Protein AF-A0A4Q4MUT7-F1 (afdb_monomer_lite)

pLDDT: mean 72.1, std 20.75, range [29.17, 94.06]

Structure (mmCIF, N/CA/C/O backbone):
data_AF-A0A4Q4MUT7-F1
#
_entry.id   AF-A0A4Q4MUT7-F1
#
loop_
_atom_site.group_PDB
_atom_site.id
_atom_site.type_symbol
_atom_site.label_atom_id
_atom_site.label_alt_id
_atom_site.label_comp_id
_atom_site.label_asym_id
_atom_site.label_entity_id
_atom_site.label_seq_id
_atom_site.pdbx_PDB_ins_code
_atom_site.Cartn_x
_atom_site.Cartn_y
_atom_site.Cartn_z
_atom_site.occupancy
_atom_site.B_iso_or_equiv
_atom_site.auth_seq_id
_atom_site.auth_comp_id
_atom_site.auth_asym_id
_atom_site.auth_atom_id
_atom_site.pdbx_PDB_model_num
ATOM 1 N N . MET A 1 1 ? -58.505 -47.771 6.497 1.00 35.03 1 MET A N 1
ATOM 2 C CA . MET A 1 1 ? -57.152 -48.232 6.863 1.00 35.03 1 MET A CA 1
ATOM 3 C C . MET A 1 1 ? -56.187 -47.069 6.707 1.00 35.03 1 MET A C 1
ATOM 5 O O . MET A 1 1 ? -56.214 -46.452 5.658 1.00 35.03 1 MET A O 1
ATOM 9 N N . SER A 1 2 ? -55.368 -46.842 7.740 1.00 34.94 2 SER A N 1
ATOM 10 C CA . SER A 1 2 ? -53.999 -46.301 7.684 1.00 34.94 2 SER A CA 1
ATOM 11 C C . SER A 1 2 ? -53.746 -44.849 7.223 1.00 34.94 2 SER A C 1
ATOM 13 O O . SER A 1 2 ? -53.758 -44.570 6.034 1.00 34.94 2 SER A O 1
ATOM 15 N N . HIS A 1 3 ? -53.387 -44.022 8.222 1.00 32.28 3 HIS A N 1
ATOM 16 C CA . HIS A 1 3 ? -52.296 -43.019 8.299 1.00 32.28 3 HIS A CA 1
ATOM 17 C C . HIS A 1 3 ? -52.197 -41.918 7.210 1.00 32.28 3 HIS A C 1
ATOM 19 O O . HIS A 1 3 ? -52.013 -42.220 6.043 1.00 32.28 3 HIS A O 1
ATOM 25 N N . LEU A 1 4 ? -52.388 -40.617 7.487 1.00 32.69 4 LEU A N 1
ATOM 26 C CA . LEU A 1 4 ? -51.661 -39.682 8.380 1.00 32.69 4 LEU A CA 1
ATOM 27 C C . LEU A 1 4 ? -50.235 -39.350 7.893 1.00 32.69 4 LEU A C 1
ATOM 29 O O . LEU A 1 4 ? -49.329 -40.156 8.092 1.00 32.69 4 LEU A O 1
ATOM 33 N N . LYS A 1 5 ? -50.086 -38.158 7.286 1.00 32.81 5 LYS A N 1
ATOM 34 C CA . LYS A 1 5 ? -49.019 -37.129 7.437 1.00 32.81 5 LYS A CA 1
ATOM 35 C C . LYS A 1 5 ? -49.202 -36.080 6.318 1.00 32.81 5 LYS A C 1
ATOM 37 O O . LYS A 1 5 ? -49.319 -36.462 5.161 1.00 32.81 5 LYS A O 1
ATOM 42 N N . GLU A 1 6 ? -49.510 -34.807 6.603 1.00 31.22 6 GLU A N 1
ATOM 43 C CA . GLU A 1 6 ? -48.557 -33.730 6.989 1.00 31.22 6 GLU A CA 1
ATOM 44 C C . GLU A 1 6 ? -47.295 -33.758 6.096 1.00 31.22 6 GLU A C 1
ATOM 46 O O . GLU A 1 6 ? -46.687 -34.807 5.935 1.00 31.22 6 GLU A O 1
ATOM 51 N N . THR A 1 7 ? -46.851 -32.686 5.435 1.00 32.94 7 THR A N 1
ATOM 52 C CA . THR A 1 7 ? -46.727 -31.306 5.923 1.00 32.94 7 THR A CA 1
ATOM 53 C C . THR A 1 7 ? -46.537 -30.337 4.743 1.00 32.94 7 THR A C 1
ATOM 55 O O . THR A 1 7 ? -46.019 -30.714 3.693 1.00 32.94 7 THR A O 1
ATOM 58 N N . GLN A 1 8 ? -46.927 -29.079 4.954 1.00 36.25 8 GLN A N 1
ATOM 59 C CA . GLN A 1 8 ? -46.425 -27.897 4.245 1.00 36.25 8 GLN A CA 1
ATOM 60 C C . GLN A 1 8 ? -44.888 -27.832 4.255 1.00 36.25 8 GLN A C 1
ATOM 62 O O . GLN A 1 8 ? -44.293 -28.215 5.258 1.00 36.25 8 GLN A O 1
ATOM 67 N N . THR A 1 9 ? -44.303 -27.217 3.223 1.00 31.70 9 THR A N 1
ATOM 68 C CA . THR A 1 9 ? -43.489 -25.991 3.361 1.00 31.70 9 THR A CA 1
ATOM 69 C C . THR A 1 9 ? -43.291 -25.334 1.992 1.00 31.70 9 THR A C 1
ATOM 71 O O . THR A 1 9 ? -42.823 -25.953 1.039 1.00 31.70 9 THR A O 1
ATOM 74 N N . THR A 1 10 ? -43.692 -24.067 1.904 1.00 38.69 10 THR A N 1
ATOM 75 C CA . THR A 1 10 ? -43.048 -23.047 1.070 1.00 38.69 10 THR A CA 1
ATOM 76 C C . THR A 1 10 ? -41.563 -22.963 1.426 1.00 38.69 10 THR A C 1
ATOM 78 O O . THR A 1 10 ? -41.212 -23.211 2.576 1.00 38.69 10 THR A O 1
ATOM 81 N N . ASP A 1 11 ? -40.705 -22.614 0.470 1.00 29.17 11 ASP A N 1
ATOM 82 C CA . ASP A 1 11 ? -39.956 -21.358 0.578 1.00 29.17 11 ASP A CA 1
ATOM 83 C C . ASP A 1 11 ? -39.169 -21.053 -0.698 1.00 29.17 11 ASP A C 1
ATOM 85 O O . ASP A 1 11 ? -38.510 -21.904 -1.300 1.00 29.17 11 ASP A O 1
ATOM 89 N N . ASP A 1 12 ? -39.301 -19.788 -1.085 1.00 38.41 12 ASP A N 1
ATOM 90 C CA . ASP A 1 12 ? -38.420 -19.039 -1.959 1.00 38.41 12 ASP A CA 1
ATOM 91 C C . ASP A 1 12 ? -36.961 -19.206 -1.537 1.00 38.41 12 ASP A C 1
ATOM 93 O O . ASP A 1 12 ? -36.634 -19.015 -0.368 1.00 38.41 12 ASP A O 1
ATOM 97 N N . THR A 1 13 ? -36.056 -19.427 -2.489 1.00 32.38 13 THR A N 1
ATOM 98 C CA . THR A 1 13 ? -34.900 -18.531 -2.646 1.00 32.38 13 THR A CA 1
ATOM 99 C C . THR A 1 13 ? -34.167 -18.802 -3.953 1.00 32.38 13 THR A C 1
ATOM 101 O O . THR A 1 13 ? -33.825 -19.930 -4.303 1.00 32.38 13 THR A O 1
ATOM 104 N N . SER A 1 14 ? -33.962 -17.703 -4.673 1.00 38.22 14 SER A N 1
ATOM 105 C CA . SER A 1 14 ? -32.980 -17.475 -5.726 1.00 38.22 14 SER A CA 1
ATOM 106 C C . SER A 1 14 ? -31.747 -18.367 -5.602 1.00 38.22 14 SER A C 1
ATOM 108 O O . SER A 1 14 ? -30.932 -18.202 -4.695 1.00 38.22 14 SER A O 1
ATOM 110 N N . GLN A 1 15 ? -31.602 -19.294 -6.542 1.00 34.41 15 GLN A N 1
ATOM 111 C CA . GLN A 1 15 ? -30.402 -20.099 -6.673 1.00 34.41 15 GLN A CA 1
ATOM 112 C C . GLN A 1 15 ? -29.304 -19.209 -7.267 1.00 34.41 15 GLN A C 1
ATOM 114 O O . GLN A 1 15 ? -29.214 -19.038 -8.479 1.00 34.41 15 GLN A O 1
ATOM 119 N N . GLU A 1 16 ? -28.536 -18.583 -6.376 1.00 34.94 16 GLU A N 1
ATOM 120 C CA . GLU A 1 16 ? -27.262 -17.940 -6.680 1.00 34.94 16 GLU A CA 1
ATOM 121 C C . GLU A 1 16 ? -26.342 -18.927 -7.412 1.00 34.94 16 GLU A C 1
ATOM 123 O O . GLU A 1 16 ? -26.320 -20.127 -7.112 1.00 34.94 16 GLU A O 1
ATOM 128 N N . ASP A 1 17 ? -25.602 -18.401 -8.388 1.00 33.19 17 ASP A N 1
ATOM 129 C CA . ASP A 1 17 ? -24.674 -19.099 -9.277 1.00 33.19 17 ASP A CA 1
ATOM 130 C C . ASP A 1 17 ? -23.548 -19.821 -8.505 1.00 33.19 17 ASP A C 1
ATOM 132 O O . ASP A 1 17 ? -22.402 -19.382 -8.428 1.00 33.19 17 ASP A O 1
ATOM 136 N N . CYS A 1 18 ? -23.862 -20.982 -7.932 1.00 37.56 18 CYS A N 1
ATOM 137 C CA . CYS A 1 18 ? -22.891 -21.932 -7.404 1.00 37.56 18 CYS A CA 1
ATOM 138 C C . CYS A 1 18 ? -22.348 -22.787 -8.561 1.00 37.56 18 CYS A C 1
ATOM 140 O O . CYS A 1 18 ? -23.025 -23.692 -9.057 1.00 37.56 18 CYS A O 1
ATOM 142 N N . CYS A 1 19 ? -21.106 -22.534 -8.980 1.00 41.88 19 CYS A N 1
ATOM 143 C CA . CYS A 1 19 ? -20.388 -23.365 -9.949 1.00 41.88 19 CYS A CA 1
ATOM 144 C C . CYS A 1 19 ? -20.102 -24.762 -9.366 1.00 41.88 19 CYS A C 1
ATOM 146 O O . CYS A 1 19 ? -19.087 -24.993 -8.710 1.00 41.88 19 CYS A O 1
ATOM 148 N N . VAL A 1 20 ? -21.000 -25.718 -9.611 1.00 38.50 20 VAL A N 1
ATOM 149 C CA . VAL A 1 20 ? -20.796 -27.133 -9.264 1.00 38.50 20 VAL A CA 1
ATOM 150 C C . VAL A 1 20 ? -19.988 -27.809 -10.374 1.00 38.50 20 VAL A C 1
ATOM 152 O O . VAL A 1 20 ? -20.463 -27.929 -11.503 1.00 38.50 20 VAL A O 1
ATOM 155 N N . GLN A 1 21 ? -18.793 -28.314 -10.055 1.00 43.88 21 GLN A N 1
ATOM 156 C CA . GLN A 1 21 ? -18.043 -29.227 -10.928 1.00 43.88 21 GLN A CA 1
ATOM 157 C C . GLN A 1 21 ? -17.969 -30.634 -10.323 1.00 43.88 21 GLN A C 1
ATOM 159 O O . GLN A 1 21 ? -17.938 -30.825 -9.107 1.00 43.88 21 GLN A O 1
ATOM 164 N N . PHE A 1 22 ? -17.942 -31.644 -11.193 1.00 38.41 22 PHE A N 1
ATOM 165 C CA . PHE A 1 22 ? -17.820 -33.049 -10.812 1.00 38.41 22 PHE A CA 1
ATOM 166 C C . PHE A 1 22 ? -16.427 -33.560 -11.173 1.00 38.41 22 PHE A C 1
ATOM 168 O O . PHE A 1 22 ? -16.049 -33.555 -12.343 1.00 38.41 22 PHE A O 1
ATOM 175 N N . VAL A 1 23 ? -15.686 -34.063 -10.183 1.00 42.59 23 VAL A N 1
ATOM 176 C CA . VAL A 1 23 ? -14.418 -34.775 -10.402 1.00 42.59 23 VAL A CA 1
ATOM 177 C C . VAL A 1 23 ? -14.535 -36.165 -9.783 1.00 42.59 23 VAL A C 1
ATOM 179 O O . VAL A 1 23 ? -14.860 -36.311 -8.607 1.00 42.59 23 VAL A O 1
ATOM 182 N N . SER A 1 24 ? -14.287 -37.205 -10.586 1.00 43.69 24 SER A N 1
ATOM 183 C CA . SER A 1 24 ? -14.293 -38.616 -10.158 1.00 43.69 24 SER A CA 1
ATOM 184 C C . SER A 1 24 ? -15.587 -39.069 -9.453 1.00 43.69 24 SER A C 1
ATOM 186 O O . SER A 1 24 ? -15.569 -39.698 -8.395 1.00 43.69 24 SER A O 1
ATOM 188 N N . GLY A 1 25 ? -16.744 -38.701 -10.014 1.00 42.75 25 GLY A N 1
ATOM 189 C CA . GLY A 1 25 ? -18.059 -39.146 -9.530 1.00 42.75 25 GLY A CA 1
ATOM 190 C C . GLY A 1 25 ? -18.510 -38.546 -8.192 1.00 42.75 25 GLY A C 1
ATOM 191 O O . GLY A 1 25 ? -19.587 -38.895 -7.713 1.00 42.75 25 GLY A O 1
ATOM 192 N N . LYS A 1 26 ? -17.734 -37.632 -7.595 1.00 35.28 26 LYS A N 1
ATOM 193 C CA . LYS A 1 26 ? -18.110 -36.907 -6.377 1.00 35.28 26 LYS A CA 1
ATOM 194 C C . LYS A 1 26 ? -18.486 -35.466 -6.713 1.00 35.28 26 LYS A C 1
ATOM 196 O O . LYS A 1 26 ? -17.822 -34.802 -7.508 1.00 35.28 26 LYS A O 1
ATOM 201 N N . LYS A 1 27 ? -19.588 -35.006 -6.118 1.00 35.53 27 LYS A N 1
ATOM 202 C CA . LYS A 1 27 ? -20.110 -33.646 -6.277 1.00 35.53 27 LYS A CA 1
ATOM 203 C C . LYS A 1 27 ? -19.247 -32.698 -5.443 1.00 35.53 27 LYS A C 1
ATOM 205 O O . LYS A 1 27 ? -19.209 -32.843 -4.223 1.00 35.53 27 LYS A O 1
ATOM 210 N N . VAL A 1 28 ? -18.546 -31.769 -6.089 1.00 38.34 28 VAL A N 1
ATOM 211 C CA . VAL A 1 28 ? -17.743 -30.744 -5.410 1.00 38.34 28 VAL A CA 1
ATOM 212 C C . VAL A 1 28 ? -18.562 -29.459 -5.375 1.00 38.34 28 VAL A C 1
ATOM 214 O O . VAL A 1 28 ? -18.990 -28.963 -6.416 1.00 38.34 28 VAL A O 1
ATOM 217 N N . ILE A 1 29 ? -18.821 -28.953 -4.170 1.00 41.22 29 ILE A N 1
ATOM 218 C CA . ILE A 1 29 ? -19.457 -27.653 -3.946 1.00 41.22 29 ILE A CA 1
ATOM 219 C C . ILE A 1 29 ? -18.337 -26.700 -3.534 1.00 41.22 29 ILE A C 1
ATOM 221 O O . ILE A 1 29 ? -17.672 -26.940 -2.528 1.00 41.22 29 ILE A O 1
ATOM 225 N N . ILE A 1 30 ? -18.104 -25.662 -4.334 1.00 42.56 30 ILE A N 1
ATOM 226 C CA . ILE A 1 30 ? -17.157 -24.590 -4.021 1.00 42.56 30 ILE A CA 1
ATOM 227 C C . ILE A 1 30 ? -17.960 -23.514 -3.289 1.00 42.56 30 ILE A C 1
ATOM 229 O O . ILE A 1 30 ? -18.818 -22.880 -3.896 1.00 42.56 30 ILE A O 1
ATOM 233 N N . LEU A 1 31 ? -17.733 -23.359 -1.984 1.00 39.03 31 LEU A N 1
ATOM 234 C CA . LEU A 1 31 ? -18.359 -22.303 -1.186 1.00 39.03 31 LEU A CA 1
ATOM 235 C C . LEU A 1 31 ? -17.411 -21.095 -1.099 1.00 39.03 31 LEU A C 1
ATOM 237 O O . LEU A 1 31 ? -16.215 -21.296 -0.869 1.00 39.03 31 LEU A O 1
ATOM 241 N N . PRO A 1 32 ? -17.905 -19.854 -1.255 1.00 35.25 32 PRO A N 1
ATOM 242 C CA . PRO A 1 32 ? -17.144 -18.669 -0.888 1.00 35.25 32 PRO A CA 1
ATOM 243 C C . PRO A 1 32 ? -16.878 -18.639 0.630 1.00 35.25 32 PRO A C 1
ATOM 245 O O . PRO A 1 32 ? -17.701 -19.073 1.427 1.00 35.25 32 PRO A O 1
ATOM 248 N N . ASN A 1 33 ? -15.680 -18.150 0.959 1.00 40.97 33 ASN A N 1
ATOM 249 C CA . ASN A 1 33 ? -14.873 -18.177 2.194 1.00 40.97 33 ASN A CA 1
ATOM 250 C C . ASN A 1 33 ? -15.485 -18.007 3.606 1.00 40.97 33 ASN A C 1
ATOM 252 O O . ASN A 1 33 ? -14.699 -17.856 4.543 1.00 40.97 33 ASN A O 1
ATOM 256 N N . ASP A 1 34 ? -16.790 -18.095 3.837 1.00 40.97 34 ASP A N 1
ATOM 257 C CA . ASP A 1 34 ? -17.269 -18.190 5.219 1.00 40.97 34 ASP A CA 1
ATOM 258 C C . ASP A 1 34 ? -17.164 -19.642 5.709 1.00 40.97 34 ASP A C 1
ATOM 260 O O . ASP A 1 34 ? -17.727 -20.552 5.087 1.00 40.97 34 ASP A O 1
ATOM 264 N N . PRO A 1 35 ? -16.438 -19.920 6.812 1.00 41.72 35 PRO A N 1
ATOM 265 C CA . PRO A 1 35 ? -16.444 -21.255 7.380 1.00 41.72 35 PRO A CA 1
ATOM 266 C C . PRO A 1 35 ? -17.878 -21.567 7.834 1.00 41.72 35 PRO A C 1
ATOM 268 O O . PRO A 1 35 ? -18.433 -20.813 8.639 1.00 41.72 35 PRO A O 1
ATOM 271 N N . PRO A 1 36 ? -18.507 -22.664 7.373 1.00 43.00 36 PRO A N 1
ATOM 272 C CA . PRO A 1 36 ? -19.785 -23.064 7.935 1.00 43.00 36 PRO A CA 1
ATOM 273 C C . PRO A 1 36 ? -19.591 -23.322 9.434 1.00 43.00 36 PRO A C 1
ATOM 275 O O . PRO A 1 36 ? -18.642 -23.988 9.850 1.00 43.00 36 PRO A O 1
ATOM 278 N N . SER A 1 37 ? -20.505 -22.802 10.255 1.00 45.31 37 SER A N 1
ATOM 279 C CA . SER A 1 37 ? -20.488 -22.926 11.723 1.00 45.31 37 SER A CA 1
ATOM 280 C C . SER A 1 37 ? -20.549 -24.374 12.232 1.00 45.31 37 SER A C 1
ATOM 282 O O . SER A 1 37 ? -20.352 -24.625 13.420 1.00 45.31 37 SER A O 1
ATOM 284 N N . ASN A 1 38 ? -20.772 -25.337 11.335 1.00 44.12 38 ASN A N 1
ATOM 285 C CA . ASN A 1 38 ? -20.860 -26.755 11.628 1.00 44.12 38 ASN A CA 1
ATOM 286 C C . ASN A 1 38 ? -19.767 -27.534 10.890 1.00 44.12 38 ASN A C 1
ATOM 288 O O . ASN A 1 38 ? -19.509 -27.313 9.706 1.00 44.12 38 ASN A O 1
ATOM 292 N N . LYS A 1 39 ? -19.149 -28.495 11.593 1.00 43.28 39 LYS A N 1
ATOM 293 C CA . LYS A 1 39 ? -18.227 -29.464 10.984 1.00 43.28 39 LYS A CA 1
ATOM 294 C C . LYS A 1 39 ? -18.917 -30.141 9.788 1.00 43.28 39 LYS A C 1
ATOM 296 O O . LYS A 1 39 ? -20.044 -30.607 9.961 1.00 43.28 39 LYS A O 1
ATOM 301 N N . PRO A 1 40 ? -18.267 -30.237 8.616 1.00 45.81 40 PRO A N 1
ATOM 302 C CA . PRO A 1 40 ? -18.870 -30.889 7.464 1.00 45.81 40 PRO A CA 1
ATOM 303 C C . PRO A 1 40 ? -19.106 -32.376 7.757 1.00 45.81 40 PRO A C 1
ATOM 305 O O . PRO A 1 40 ? -18.275 -33.042 8.383 1.00 45.81 40 PRO A O 1
ATOM 308 N N . GLU A 1 41 ? -20.257 -32.890 7.320 1.00 44.25 41 GLU A N 1
ATOM 309 C CA . GLU A 1 41 ? -20.600 -34.309 7.417 1.00 44.25 41 GLU A CA 1
ATOM 310 C C . GLU A 1 41 ? -19.563 -35.190 6.697 1.00 44.25 41 GLU A C 1
ATOM 312 O O . GLU A 1 41 ? -18.835 -34.749 5.801 1.00 44.25 41 GLU A O 1
ATOM 317 N N . HIS A 1 42 ? -19.483 -36.463 7.096 1.00 34.84 42 HIS A N 1
ATOM 318 C CA . HIS A 1 42 ? -18.547 -37.425 6.515 1.00 34.84 42 HIS A CA 1
ATOM 319 C C . HIS A 1 42 ? -18.744 -37.522 4.994 1.00 34.84 42 HIS A C 1
ATOM 321 O O . HIS A 1 42 ? -19.761 -38.027 4.528 1.00 34.84 42 HIS A O 1
ATOM 327 N N . GLY A 1 43 ? -17.747 -37.081 4.221 1.00 38.25 43 GLY A N 1
ATOM 328 C CA . GLY A 1 43 ? -17.747 -37.201 2.759 1.00 38.25 43 GLY A CA 1
ATOM 329 C C . GLY A 1 43 ? -17.289 -35.960 1.995 1.00 38.25 43 GLY A C 1
ATOM 330 O O . GLY A 1 43 ? -16.979 -36.084 0.809 1.00 38.25 43 GLY A O 1
ATOM 331 N N . TYR A 1 44 ? -17.182 -34.802 2.652 1.00 35.28 44 TYR A N 1
ATOM 332 C CA . TYR A 1 44 ? -16.706 -33.561 2.036 1.00 35.28 44 TYR A CA 1
ATOM 333 C C . TYR A 1 44 ? -15.226 -33.307 2.343 1.00 35.28 44 TYR A C 1
ATOM 335 O O . TYR A 1 44 ? -14.784 -33.421 3.484 1.00 35.28 44 TYR A O 1
ATOM 343 N N . ILE A 1 45 ? -14.459 -32.955 1.310 1.00 36.28 45 ILE A N 1
ATOM 344 C CA . ILE A 1 45 ? -13.088 -32.458 1.444 1.00 36.28 45 ILE A CA 1
ATOM 345 C C . ILE A 1 45 ? -13.176 -30.938 1.366 1.00 36.28 45 ILE A C 1
ATOM 347 O O . ILE A 1 45 ? -13.615 -30.400 0.351 1.00 36.28 45 ILE A O 1
ATOM 351 N N . LEU A 1 46 ? -12.769 -30.260 2.437 1.00 38.94 46 LEU A N 1
ATOM 352 C CA . LEU A 1 46 ? -12.539 -28.822 2.405 1.00 38.94 46 LEU A CA 1
ATOM 353 C C . LEU A 1 46 ? -11.284 -28.593 1.556 1.00 38.94 46 LEU A C 1
ATOM 355 O O . LEU A 1 46 ? -10.185 -28.967 1.963 1.00 38.94 46 LEU A O 1
ATOM 359 N N . VAL A 1 47 ? -11.448 -28.046 0.356 1.00 37.59 47 VAL A N 1
ATOM 360 C CA . VAL A 1 47 ? -10.318 -27.618 -0.470 1.00 37.59 47 VAL A CA 1
ATOM 361 C C . VAL A 1 47 ? -10.160 -26.125 -0.224 1.00 37.59 47 VAL A C 1
ATOM 363 O O . VAL A 1 47 ? -10.974 -25.330 -0.682 1.00 37.59 47 VAL A O 1
ATOM 366 N N . SER A 1 48 ? -9.144 -25.756 0.555 1.00 44.16 48 SER A N 1
ATOM 367 C CA . SER A 1 48 ? -8.647 -24.380 0.596 1.00 44.16 48 SER A CA 1
ATOM 368 C C . SER A 1 48 ? -8.333 -23.929 -0.827 1.00 44.16 48 SER A C 1
ATOM 370 O O . SER A 1 48 ? -7.762 -24.720 -1.581 1.00 44.16 48 SER A O 1
ATOM 372 N N . ASP A 1 49 ? -8.684 -22.688 -1.174 1.00 47.88 49 ASP A N 1
ATOM 373 C CA . ASP A 1 49 ? -8.381 -22.085 -2.475 1.00 47.88 49 ASP A CA 1
ATOM 374 C C . ASP A 1 49 ? -6.931 -22.423 -2.887 1.00 47.88 49 ASP A C 1
ATOM 376 O O . ASP A 1 49 ? -5.984 -22.005 -2.207 1.00 47.88 49 ASP A O 1
ATOM 380 N N . PRO A 1 50 ? -6.737 -23.226 -3.950 1.00 50.66 50 PRO A N 1
ATOM 381 C CA . PRO A 1 50 ? -5.420 -23.711 -4.330 1.00 50.66 50 PRO A CA 1
ATOM 382 C C . PRO A 1 50 ? -4.476 -22.568 -4.711 1.00 50.66 50 PRO A C 1
ATOM 384 O O . PRO A 1 50 ? -3.267 -22.742 -4.580 1.00 50.66 50 PRO A O 1
ATOM 387 N N . MET A 1 51 ? -4.988 -21.400 -5.125 1.00 48.88 51 MET A N 1
ATOM 388 C CA . MET A 1 51 ? -4.144 -20.231 -5.365 1.00 48.88 51 MET A CA 1
ATOM 389 C C . MET A 1 51 ? -3.723 -19.540 -4.069 1.00 48.88 51 MET A C 1
ATOM 391 O O . MET A 1 51 ? -2.548 -19.215 -3.936 1.00 48.88 51 MET A O 1
ATOM 395 N N . ALA A 1 52 ? -4.617 -19.361 -3.094 1.00 52.06 52 ALA A N 1
ATOM 396 C CA . ALA A 1 52 ? -4.235 -18.789 -1.798 1.00 52.06 52 ALA A CA 1
ATOM 397 C C . ALA A 1 52 ? -3.209 -19.684 -1.076 1.00 52.06 52 ALA A C 1
ATOM 399 O O . ALA A 1 52 ? -2.176 -19.206 -0.610 1.00 52.06 52 ALA A O 1
ATOM 400 N N . ALA A 1 53 ? -3.436 -21.002 -1.095 1.00 54.09 53 ALA A N 1
ATOM 401 C CA . ALA A 1 53 ? -2.485 -21.979 -0.575 1.00 54.09 53 ALA A CA 1
ATOM 402 C C . ALA A 1 53 ? -1.164 -21.982 -1.367 1.00 54.09 53 ALA A C 1
ATOM 404 O O . ALA A 1 53 ? -0.100 -22.165 -0.779 1.00 54.09 53 ALA A O 1
ATOM 405 N N . ALA A 1 54 ? -1.189 -21.771 -2.687 1.00 58.97 54 ALA A N 1
ATOM 406 C CA . ALA A 1 54 ? 0.032 -21.639 -3.480 1.00 58.97 54 ALA A CA 1
ATOM 407 C C . ALA A 1 54 ? 0.817 -20.373 -3.111 1.00 58.97 54 ALA A C 1
ATOM 409 O O . ALA A 1 54 ? 2.026 -20.464 -2.924 1.00 58.97 54 ALA A O 1
ATOM 410 N N . VAL A 1 55 ? 0.146 -19.228 -2.938 1.00 59.53 55 VAL A N 1
ATOM 411 C CA . VAL A 1 55 ? 0.760 -17.958 -2.512 1.00 59.53 55 VAL A CA 1
ATOM 412 C C . VAL A 1 55 ? 1.417 -18.092 -1.139 1.00 59.53 55 VAL A C 1
ATOM 414 O O . VAL A 1 55 ? 2.540 -17.625 -0.959 1.00 59.53 55 VAL A O 1
ATOM 417 N N . ASP A 1 56 ? 0.776 -18.790 -0.201 1.00 60.41 56 ASP A N 1
ATOM 418 C CA . ASP A 1 56 ? 1.347 -19.059 1.124 1.00 60.41 56 ASP A CA 1
ATOM 419 C C . ASP A 1 56 ? 2.572 -19.987 1.091 1.00 60.41 56 ASP A C 1
ATOM 421 O O . ASP A 1 56 ? 3.399 -19.947 2.002 1.00 60.41 56 ASP A O 1
ATOM 425 N N . ASN A 1 57 ? 2.716 -20.791 0.034 1.00 59.75 57 ASN A N 1
ATOM 426 C CA . ASN A 1 57 ? 3.861 -21.676 -0.182 1.00 59.75 57 ASN A CA 1
ATOM 427 C C . ASN A 1 57 ? 4.959 -21.055 -1.065 1.00 59.75 57 ASN A C 1
ATOM 429 O O . ASN A 1 57 ? 6.022 -21.661 -1.231 1.00 59.75 57 ASN A O 1
ATOM 433 N N . LEU A 1 58 ? 4.743 -19.864 -1.637 1.00 65.62 58 LEU A N 1
ATOM 434 C CA . LEU A 1 58 ? 5.788 -19.150 -2.365 1.00 65.62 58 LEU A CA 1
ATOM 435 C C . LEU A 1 58 ? 6.808 -18.580 -1.372 1.00 65.62 58 LEU A C 1
ATOM 437 O O . LEU A 1 58 ? 6.476 -17.808 -0.475 1.00 65.62 58 LEU A O 1
ATOM 441 N N . GLY A 1 59 ? 8.087 -18.901 -1.575 1.00 71.88 59 GLY A N 1
ATOM 442 C CA . GLY A 1 59 ? 9.167 -18.128 -0.962 1.00 71.88 59 GLY A CA 1
ATOM 443 C C . GLY A 1 59 ? 9.119 -16.665 -1.425 1.00 71.88 59 GLY A C 1
ATOM 444 O O . GLY A 1 59 ? 8.576 -16.369 -2.491 1.00 71.88 59 GLY A O 1
ATOM 445 N N . VAL A 1 60 ? 9.728 -15.754 -0.658 1.00 74.69 60 VAL A N 1
ATOM 446 C CA . VAL A 1 60 ? 9.701 -14.294 -0.900 1.00 74.69 60 VAL A CA 1
ATOM 447 C C . VAL A 1 60 ? 9.969 -13.929 -2.365 1.00 74.69 60 VAL A C 1
ATOM 449 O O . VAL A 1 60 ? 9.177 -13.220 -2.978 1.00 74.69 60 VAL A O 1
ATOM 452 N N . SER A 1 61 ? 11.033 -14.466 -2.966 1.00 75.38 61 SER A N 1
ATOM 453 C CA . SER A 1 61 ? 11.367 -14.187 -4.369 1.00 75.38 61 SER A CA 1
ATOM 454 C C . SER A 1 61 ? 10.287 -14.659 -5.348 1.00 75.38 61 SER A C 1
ATOM 456 O O . SER A 1 61 ? 9.999 -13.972 -6.322 1.00 75.38 61 SER A O 1
ATOM 458 N N . GLY A 1 62 ? 9.660 -15.809 -5.082 1.00 78.25 62 GLY A N 1
ATOM 459 C CA . GLY A 1 62 ? 8.582 -16.347 -5.913 1.00 78.25 62 GLY A CA 1
ATOM 460 C C . GLY A 1 62 ? 7.320 -15.488 -5.851 1.00 78.25 62 GLY A C 1
ATOM 461 O O . GLY A 1 62 ? 6.708 -15.234 -6.884 1.00 78.25 62 GLY A O 1
ATOM 462 N N . LEU A 1 63 ? 6.979 -14.982 -4.662 1.00 83.62 63 LEU A N 1
ATOM 463 C CA . LEU A 1 63 ? 5.856 -14.065 -4.460 1.00 83.62 63 LEU A CA 1
ATOM 464 C C . LEU A 1 63 ? 6.042 -12.763 -5.251 1.00 83.62 63 LEU A C 1
ATOM 466 O O . LEU A 1 63 ? 5.141 -12.341 -5.974 1.00 83.62 63 LEU A O 1
ATOM 470 N N . LEU A 1 64 ? 7.219 -12.142 -5.131 1.00 84.38 64 LEU A N 1
ATOM 471 C CA . LEU A 1 64 ? 7.514 -10.867 -5.786 1.00 84.38 64 LEU A CA 1
ATOM 472 C C . LEU A 1 64 ? 7.512 -10.998 -7.310 1.00 84.38 64 LEU A C 1
ATOM 474 O O . LEU A 1 64 ? 6.891 -10.183 -7.986 1.00 84.38 64 LEU A O 1
ATOM 478 N N . ILE A 1 65 ? 8.138 -12.049 -7.848 1.00 82.81 65 ILE A N 1
ATOM 479 C CA . ILE A 1 65 ? 8.149 -12.325 -9.292 1.00 82.81 65 ILE A CA 1
ATOM 480 C C . ILE A 1 65 ? 6.731 -12.587 -9.806 1.00 82.81 65 ILE A C 1
ATOM 482 O O . ILE A 1 65 ? 6.355 -12.083 -10.866 1.00 82.81 65 ILE A O 1
ATOM 486 N N . HIS A 1 66 ? 5.929 -13.355 -9.065 1.00 82.81 66 HIS A N 1
ATOM 487 C CA . HIS A 1 66 ? 4.553 -13.642 -9.455 1.00 82.81 66 HIS A CA 1
ATOM 488 C C . HIS A 1 66 ? 3.716 -12.362 -9.533 1.00 82.81 66 HIS A C 1
ATOM 490 O O . HIS A 1 66 ? 3.073 -12.109 -10.552 1.00 82.81 66 HIS A O 1
ATOM 496 N N . TYR A 1 67 ? 3.780 -11.515 -8.504 1.00 86.44 67 TYR A N 1
ATOM 497 C CA . TYR A 1 67 ? 3.023 -10.268 -8.494 1.00 86.44 67 TYR A CA 1
ATOM 498 C C . TYR A 1 67 ? 3.532 -9.256 -9.530 1.00 86.44 67 TYR A C 1
ATOM 500 O O . TYR A 1 67 ? 2.729 -8.658 -10.244 1.00 86.44 67 TYR A O 1
ATOM 508 N N . ALA A 1 68 ? 4.853 -9.129 -9.700 1.00 85.19 68 ALA A N 1
ATOM 509 C CA . ALA A 1 68 ? 5.448 -8.316 -10.762 1.00 85.19 68 ALA A CA 1
ATOM 510 C C . ALA A 1 68 ? 4.962 -8.753 -12.152 1.00 85.19 68 ALA A C 1
ATOM 512 O O . ALA A 1 68 ? 4.640 -7.907 -12.982 1.00 85.19 68 ALA A O 1
ATOM 513 N N . SER A 1 69 ? 4.838 -10.065 -12.386 1.00 82.81 69 SER A N 1
ATOM 514 C CA . SER A 1 69 ? 4.324 -10.613 -13.648 1.00 82.81 69 SER A CA 1
ATOM 515 C C . SER A 1 69 ? 2.882 -10.175 -13.905 1.00 82.81 69 SER A C 1
ATOM 517 O O . SER A 1 69 ? 2.556 -9.765 -15.016 1.00 82.81 69 SER A O 1
ATOM 519 N N . ILE A 1 70 ? 2.023 -10.217 -12.880 1.00 83.81 70 ILE A N 1
ATOM 520 C CA . ILE A 1 70 ? 0.633 -9.747 -12.977 1.00 83.81 70 ILE A CA 1
ATOM 521 C C . ILE A 1 70 ? 0.609 -8.260 -13.344 1.00 83.81 70 ILE A C 1
ATOM 523 O O . ILE A 1 70 ? -0.030 -7.873 -14.322 1.00 83.81 70 ILE A O 1
ATOM 527 N N . LEU A 1 71 ? 1.347 -7.434 -12.598 1.00 83.06 71 LEU A N 1
ATOM 528 C CA . LEU A 1 71 ? 1.377 -5.990 -12.820 1.00 83.06 71 LEU A CA 1
ATOM 529 C C . LEU A 1 71 ? 1.915 -5.628 -14.204 1.00 83.06 71 LEU A C 1
ATOM 531 O O . LEU A 1 71 ? 1.359 -4.750 -14.860 1.00 83.06 71 LEU A O 1
ATOM 535 N N . ALA A 1 72 ? 2.962 -6.300 -14.676 1.00 79.94 72 ALA A N 1
ATOM 536 C CA . ALA A 1 72 ? 3.551 -6.014 -15.978 1.00 79.94 72 ALA A CA 1
ATOM 537 C C . ALA A 1 72 ? 2.625 -6.410 -17.147 1.00 79.94 72 ALA A C 1
ATOM 539 O O . ALA A 1 72 ? 2.532 -5.655 -18.115 1.00 79.94 72 ALA A O 1
ATOM 540 N N . VAL A 1 73 ? 1.839 -7.493 -17.027 1.00 79.38 73 VAL A N 1
ATOM 541 C CA . VAL A 1 73 ? 0.765 -7.806 -17.997 1.00 79.38 73 VAL A CA 1
ATOM 542 C C . VAL A 1 73 ? -0.273 -6.683 -18.043 1.00 79.38 73 VAL A C 1
ATOM 544 O O . VAL A 1 73 ? -0.660 -6.233 -19.122 1.00 79.38 73 VAL A O 1
ATOM 547 N N . GLU A 1 74 ? -0.727 -6.211 -16.883 1.00 79.00 74 GLU A N 1
ATOM 548 C CA . GLU A 1 74 ? -1.798 -5.214 -16.806 1.00 79.00 74 GLU A CA 1
ATOM 549 C C . GLU A 1 74 ? -1.357 -3.814 -17.244 1.00 79.00 74 GLU A C 1
ATOM 551 O O . GLU A 1 74 ? -2.124 -3.084 -17.875 1.00 79.00 74 GLU A O 1
ATOM 556 N N . THR A 1 75 ? -0.112 -3.450 -16.947 1.00 71.31 75 THR A N 1
ATOM 557 C CA . THR A 1 75 ? 0.481 -2.154 -17.307 1.00 71.31 75 THR A CA 1
ATOM 558 C C . THR A 1 75 ? 1.133 -2.153 -18.690 1.00 71.31 75 THR A C 1
ATOM 560 O O . THR A 1 75 ? 1.595 -1.107 -19.142 1.00 71.31 75 THR A O 1
ATOM 563 N N . LYS A 1 76 ? 1.123 -3.296 -19.396 1.00 69.06 76 LYS A N 1
ATOM 564 C CA . LYS A 1 76 ? 1.775 -3.500 -20.703 1.00 69.06 76 LYS A CA 1
ATOM 565 C C . LYS A 1 76 ? 3.275 -3.179 -20.686 1.00 69.06 76 LYS A C 1
ATOM 567 O O . LYS A 1 76 ? 3.830 -2.773 -21.707 1.00 69.06 76 LYS A O 1
ATOM 572 N N . VAL A 1 77 ? 3.919 -3.347 -19.534 1.00 61.97 77 VAL A N 1
ATOM 573 C CA . VAL A 1 77 ? 5.380 -3.297 -19.420 1.00 61.97 77 VAL A CA 1
ATOM 574 C C . VAL A 1 77 ? 5.932 -4.555 -20.082 1.00 61.97 77 VAL A C 1
ATOM 576 O O . VAL A 1 77 ? 5.394 -5.645 -19.884 1.00 61.97 77 VAL A O 1
ATOM 579 N N . ASP A 1 78 ? 6.979 -4.414 -20.894 1.00 57.09 78 ASP A N 1
ATOM 580 C CA . ASP A 1 78 ? 7.578 -5.560 -21.577 1.00 57.09 78 ASP A CA 1
ATOM 581 C C . ASP A 1 78 ? 8.164 -6.540 -20.541 1.00 57.09 78 ASP A C 1
ATOM 58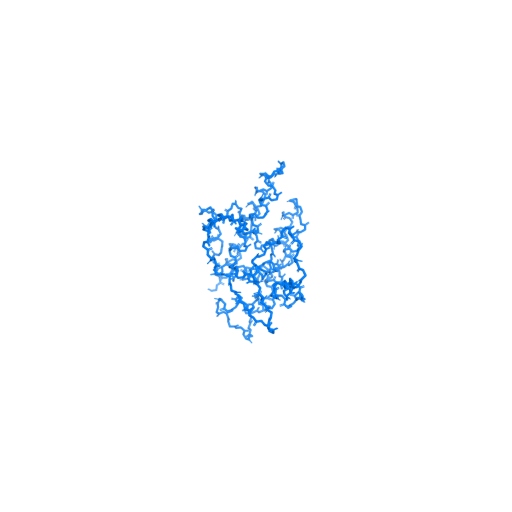3 O O . ASP A 1 78 ? 9.069 -6.211 -19.773 1.00 57.09 78 ASP A O 1
ATOM 587 N N . LEU A 1 79 ? 7.581 -7.739 -20.489 1.00 52.28 79 LEU A N 1
ATOM 588 C CA . LEU A 1 79 ? 7.733 -8.735 -19.420 1.00 52.28 79 LEU A CA 1
ATOM 589 C C . LEU A 1 79 ? 9.046 -9.526 -19.487 1.00 52.28 79 LEU A C 1
ATOM 591 O O . LEU A 1 79 ? 9.289 -10.381 -18.635 1.00 52.28 79 LEU A O 1
ATOM 595 N N . HIS A 1 80 ? 9.863 -9.322 -20.524 1.00 49.84 80 HIS A N 1
ATOM 596 C CA . HIS A 1 80 ? 10.803 -10.360 -20.948 1.00 49.84 80 HIS A CA 1
ATOM 597 C C . HIS A 1 80 ? 12.287 -10.091 -20.743 1.00 49.84 80 HIS A C 1
ATOM 599 O O . HIS A 1 80 ? 13.046 -11.039 -20.916 1.00 49.84 80 HIS A O 1
ATOM 605 N N . THR A 1 81 ? 12.708 -8.885 -20.350 1.00 52.66 81 THR A N 1
ATOM 606 C CA . THR A 1 81 ? 14.005 -8.536 -19.715 1.00 52.66 81 THR A CA 1
ATOM 607 C C . THR A 1 81 ? 14.267 -7.054 -19.966 1.00 52.66 81 THR A C 1
ATOM 609 O O . THR A 1 81 ? 14.435 -6.628 -21.105 1.00 52.66 81 THR A O 1
ATOM 612 N N . GLY A 1 82 ? 14.311 -6.240 -18.914 1.00 63.22 82 GLY A N 1
ATOM 613 C CA . GLY A 1 82 ? 14.656 -4.832 -19.074 1.00 63.22 82 GLY A CA 1
ATOM 614 C C . GLY A 1 82 ? 14.726 -4.070 -17.753 1.00 63.22 82 GLY A C 1
ATOM 615 O O . GLY A 1 82 ? 14.153 -4.524 -16.763 1.00 63.22 82 GLY A O 1
ATOM 616 N N . PRO A 1 83 ? 15.361 -2.883 -17.737 1.00 74.31 83 PRO A N 1
ATOM 617 C CA . PRO A 1 83 ? 15.543 -2.076 -16.526 1.00 74.31 83 PRO A CA 1
ATOM 618 C C . PRO A 1 83 ? 14.242 -1.768 -15.766 1.00 74.31 83 PRO A C 1
ATOM 620 O O . PRO A 1 83 ? 14.261 -1.578 -14.555 1.00 74.31 83 PRO A O 1
ATOM 623 N N . GLN A 1 84 ? 13.103 -1.739 -16.466 1.00 77.56 84 GLN A N 1
ATOM 624 C CA . GLN A 1 84 ? 11.783 -1.502 -15.871 1.00 77.56 84 GLN A CA 1
ATOM 625 C C . GLN A 1 84 ? 11.267 -2.695 -15.057 1.00 77.56 84 GLN A C 1
ATOM 627 O O . GLN A 1 84 ? 10.626 -2.492 -14.029 1.00 77.56 84 GLN A O 1
ATOM 632 N N . TRP A 1 85 ? 11.557 -3.926 -15.489 1.00 83.19 85 TRP A N 1
ATOM 633 C CA . TRP A 1 85 ? 11.211 -5.133 -14.739 1.00 83.19 85 TRP A CA 1
ATOM 634 C C . TRP A 1 85 ? 12.004 -5.202 -13.435 1.00 83.19 85 TRP A C 1
ATOM 636 O O . TRP A 1 85 ? 11.421 -5.386 -12.368 1.00 83.19 85 TRP A O 1
ATOM 646 N N . ASP A 1 86 ? 13.318 -4.983 -13.515 1.00 84.56 86 ASP A N 1
ATOM 647 C CA . ASP A 1 86 ? 14.194 -5.002 -12.343 1.00 84.56 86 ASP A CA 1
ATOM 648 C C . ASP A 1 86 ? 13.786 -3.912 -11.343 1.00 84.56 86 ASP A C 1
ATOM 650 O O . ASP A 1 86 ? 13.642 -4.190 -10.154 1.00 84.56 86 ASP A O 1
ATOM 654 N N . ALA A 1 87 ? 13.479 -2.705 -11.833 1.00 87.56 87 ALA A N 1
ATOM 655 C CA . ALA A 1 87 ? 12.962 -1.614 -11.011 1.00 87.56 87 ALA A CA 1
ATOM 656 C C . ALA A 1 87 ? 11.610 -1.947 -10.356 1.00 87.56 87 ALA A C 1
ATOM 658 O O . ALA A 1 87 ? 11.388 -1.599 -9.197 1.00 87.56 87 ALA A O 1
ATOM 659 N N . LEU A 1 88 ? 10.704 -2.631 -11.063 1.00 88.81 88 LEU A N 1
ATOM 660 C CA . LEU A 1 88 ? 9.424 -3.059 -10.498 1.00 88.81 88 LEU A CA 1
ATOM 661 C C . LEU A 1 88 ? 9.623 -4.098 -9.388 1.00 88.81 88 LEU A C 1
ATOM 663 O O . LEU A 1 88 ? 9.038 -3.964 -8.314 1.00 88.81 88 LEU A O 1
ATOM 667 N N . VAL A 1 89 ? 10.454 -5.117 -9.621 1.00 89.12 89 VAL A N 1
ATOM 668 C CA . VAL A 1 89 ? 10.736 -6.164 -8.626 1.00 89.12 89 VAL A CA 1
ATOM 669 C C . VAL A 1 89 ? 11.441 -5.578 -7.400 1.00 89.12 89 VAL A C 1
ATOM 671 O O . VAL A 1 89 ? 11.041 -5.878 -6.276 1.00 89.12 89 VAL A O 1
ATOM 674 N N . GLU A 1 90 ? 12.434 -4.706 -7.595 1.00 90.38 90 GLU A N 1
ATOM 675 C CA . GLU A 1 90 ? 13.126 -3.995 -6.511 1.00 90.38 90 GLU A CA 1
ATOM 676 C C . GLU A 1 90 ? 12.157 -3.110 -5.709 1.00 90.38 90 GLU A C 1
ATOM 678 O O . GLU A 1 90 ? 12.181 -3.094 -4.475 1.00 90.38 90 GLU A O 1
ATOM 683 N N . GLY A 1 91 ? 11.246 -2.418 -6.396 1.00 92.44 91 GLY A N 1
ATOM 684 C CA . GLY A 1 91 ? 10.212 -1.606 -5.765 1.00 92.44 91 GLY A CA 1
ATOM 685 C C . GLY A 1 91 ? 9.226 -2.431 -4.940 1.00 92.44 91 GLY A C 1
ATOM 686 O O . GLY A 1 91 ? 8.867 -2.036 -3.830 1.00 92.44 91 GLY A O 1
ATOM 687 N N . LEU A 1 92 ? 8.818 -3.601 -5.439 1.00 93.62 92 LEU A N 1
ATOM 688 C CA . LEU A 1 92 ? 7.958 -4.529 -4.703 1.00 93.62 92 LEU A CA 1
ATOM 689 C C . LEU A 1 92 ? 8.674 -5.153 -3.500 1.00 93.62 92 LEU A C 1
ATOM 691 O O . LEU A 1 92 ? 8.047 -5.315 -2.453 1.00 93.62 92 LEU A O 1
ATOM 695 N N . ASP A 1 93 ? 9.968 -5.469 -3.601 1.00 91.81 93 ASP A N 1
ATOM 696 C CA . ASP A 1 93 ? 10.745 -5.926 -2.442 1.00 91.81 93 ASP A CA 1
ATOM 697 C C . ASP A 1 93 ? 10.875 -4.818 -1.388 1.00 91.81 93 ASP A C 1
ATOM 699 O O . ASP A 1 93 ? 10.671 -5.053 -0.197 1.00 91.81 93 ASP A O 1
ATOM 703 N N . THR A 1 94 ? 11.106 -3.580 -1.830 1.00 91.31 94 THR A N 1
ATOM 704 C CA . THR A 1 94 ? 11.122 -2.408 -0.947 1.00 91.31 94 THR A CA 1
ATOM 705 C C . THR A 1 94 ? 9.771 -2.236 -0.246 1.00 91.31 94 THR A C 1
ATOM 707 O O . THR A 1 94 ? 9.724 -2.054 0.972 1.00 91.31 94 THR A O 1
ATOM 710 N N . LEU A 1 95 ? 8.657 -2.378 -0.976 1.00 93.19 95 LEU A N 1
ATOM 711 C CA . LEU A 1 95 ? 7.309 -2.336 -0.404 1.00 93.19 95 LEU A CA 1
ATOM 712 C C . LEU A 1 95 ? 7.077 -3.472 0.601 1.00 93.19 95 LEU A C 1
ATOM 714 O O . LEU A 1 95 ? 6.466 -3.240 1.642 1.00 93.19 95 LEU A O 1
ATOM 718 N N . ARG A 1 96 ? 7.579 -4.684 0.331 1.00 91.62 96 ARG A N 1
ATOM 719 C CA . ARG A 1 96 ? 7.525 -5.814 1.272 1.00 91.62 96 ARG A CA 1
ATOM 720 C C . ARG A 1 96 ? 8.260 -5.485 2.569 1.00 91.62 96 ARG A C 1
ATOM 722 O O . ARG A 1 96 ? 7.690 -5.689 3.635 1.00 91.62 96 ARG A O 1
ATOM 729 N N . ILE A 1 97 ? 9.479 -4.949 2.495 1.00 86.19 97 ILE A N 1
ATOM 730 C CA . ILE A 1 97 ? 10.253 -4.548 3.682 1.00 86.19 97 ILE A CA 1
ATOM 731 C C . ILE A 1 97 ? 9.480 -3.496 4.485 1.00 86.19 97 ILE A C 1
ATOM 733 O O . ILE A 1 97 ? 9.338 -3.626 5.701 1.00 86.19 97 ILE A O 1
ATOM 737 N N . CYS A 1 98 ? 8.931 -2.475 3.819 1.00 86.06 98 CYS A N 1
ATOM 738 C CA . CYS A 1 98 ? 8.098 -1.473 4.481 1.00 86.06 98 CYS A CA 1
ATOM 739 C C . CYS A 1 98 ? 6.846 -2.092 5.118 1.00 86.06 98 CYS A C 1
ATOM 741 O O . CYS A 1 98 ? 6.499 -1.724 6.238 1.00 86.06 98 CYS A O 1
ATOM 743 N N . SER A 1 99 ? 6.204 -3.046 4.445 1.00 88.44 99 SER A N 1
ATOM 744 C CA . SER A 1 99 ? 5.037 -3.758 4.964 1.00 88.44 99 SER A CA 1
ATOM 745 C C . SER A 1 99 ? 5.365 -4.594 6.187 1.00 88.44 99 SER A C 1
ATOM 747 O O . SER A 1 99 ? 4.646 -4.495 7.168 1.00 88.44 99 SER A O 1
ATOM 749 N N . GLU A 1 100 ? 6.477 -5.322 6.207 1.00 84.25 100 GLU A N 1
ATOM 750 C CA . GLU A 1 100 ? 6.903 -6.103 7.376 1.00 84.25 100 GLU A CA 1
ATOM 751 C C . GLU A 1 100 ? 7.235 -5.218 8.587 1.00 84.25 100 GLU A C 1
ATOM 753 O O . GLU A 1 100 ? 6.966 -5.596 9.734 1.00 84.25 100 GLU A O 1
ATOM 758 N N . LEU A 1 101 ? 7.785 -4.024 8.341 1.00 77.81 101 LEU A N 1
ATOM 759 C CA . LEU A 1 101 ? 7.996 -3.010 9.375 1.00 77.81 101 LEU A CA 1
ATOM 760 C C . LEU A 1 101 ? 6.666 -2.441 9.887 1.00 77.81 101 LEU A C 1
ATOM 762 O O . LEU A 1 101 ? 6.537 -2.174 11.077 1.00 77.81 101 LEU A O 1
ATOM 766 N N . PHE A 1 102 ? 5.682 -2.262 9.004 1.00 77.56 102 PHE A N 1
ATOM 767 C CA . PHE A 1 102 ? 4.411 -1.602 9.303 1.00 77.56 102 PHE A CA 1
ATOM 768 C C . PHE A 1 102 ? 3.329 -2.552 9.846 1.00 77.56 102 PHE A C 1
ATOM 770 O O . PHE A 1 102 ? 2.498 -2.148 10.655 1.00 77.56 102 PHE A O 1
ATOM 777 N N . SER A 1 103 ? 3.334 -3.825 9.449 1.00 68.88 103 SER A N 1
ATOM 778 C CA . SER A 1 103 ? 2.354 -4.836 9.862 1.00 68.88 103 SER A CA 1
ATOM 779 C C . SER A 1 103 ? 2.525 -5.252 11.323 1.00 68.88 103 SER A C 1
ATOM 781 O O . SER A 1 103 ? 1.562 -5.677 11.954 1.00 68.88 103 SER A O 1
ATOM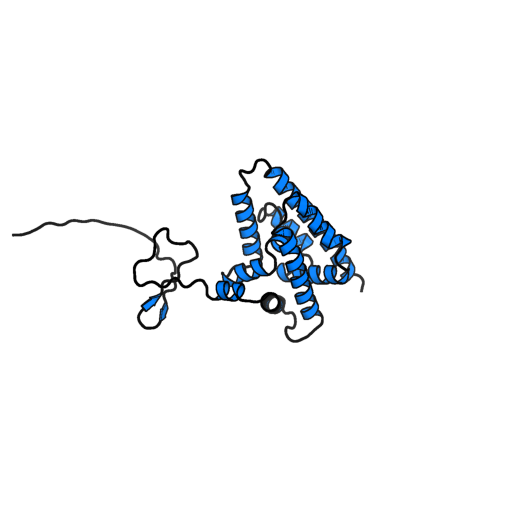 783 N N . ASN A 1 104 ? 3.743 -5.116 11.855 1.00 58.47 104 ASN A N 1
ATOM 784 C CA . ASN A 1 104 ? 4.095 -5.425 13.244 1.00 58.47 104 ASN A CA 1
ATOM 785 C C . ASN A 1 104 ? 4.196 -4.174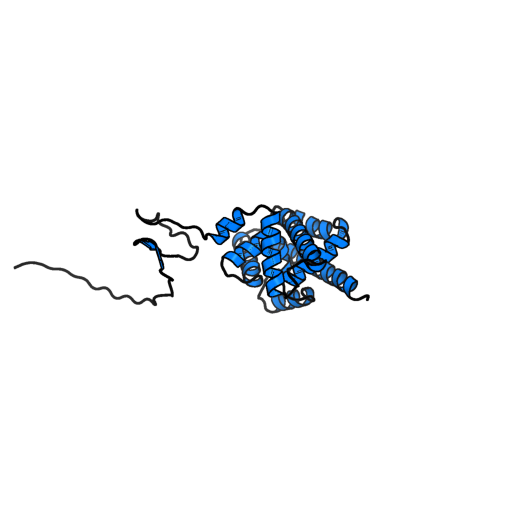 14.137 1.00 58.47 104 ASN A C 1
ATOM 787 O O . ASN A 1 104 ? 4.475 -4.295 15.328 1.00 58.47 104 ASN A O 1
ATOM 791 N N . ALA A 1 105 ? 4.012 -2.986 13.559 1.00 57.06 105 ALA A N 1
ATOM 792 C CA . ALA A 1 105 ? 4.190 -1.700 14.220 1.00 57.06 105 ALA A CA 1
ATOM 793 C C . ALA A 1 105 ? 2.960 -1.309 15.054 1.00 57.06 105 ALA A C 1
ATOM 795 O O . ALA A 1 105 ? 1.822 -1.413 14.587 1.00 57.06 105 ALA A O 1
ATOM 796 N N . THR A 1 106 ? 3.190 -0.795 16.268 1.00 62.75 106 THR A N 1
ATOM 797 C CA . THR A 1 106 ? 2.168 -0.011 16.980 1.00 62.75 106 THR A CA 1
ATOM 798 C C . THR A 1 106 ? 2.057 1.375 16.354 1.00 62.75 106 THR A C 1
ATOM 800 O O . THR A 1 106 ? 2.794 1.732 15.430 1.00 62.75 106 THR A O 1
ATOM 803 N N . ILE A 1 107 ? 1.135 2.201 16.846 1.00 56.19 107 ILE A N 1
ATOM 804 C CA . ILE A 1 107 ? 0.937 3.508 16.234 1.00 56.19 107 ILE A CA 1
ATOM 805 C C . ILE A 1 107 ? 2.096 4.492 16.423 1.00 56.19 107 ILE A C 1
ATOM 807 O O . ILE A 1 107 ? 2.355 5.335 15.563 1.00 56.19 107 ILE A O 1
ATOM 811 N N . ASP A 1 108 ? 2.877 4.292 17.479 1.00 58.19 108 ASP A N 1
ATOM 812 C CA . ASP A 1 108 ? 4.114 5.029 17.733 1.00 58.19 108 ASP A CA 1
ATOM 813 C C . ASP A 1 108 ? 5.245 4.641 16.763 1.00 58.19 108 ASP A C 1
ATOM 815 O O . ASP A 1 108 ? 6.232 5.366 16.602 1.00 58.19 108 ASP A O 1
ATOM 819 N N . ASP A 1 109 ? 5.115 3.495 16.090 1.00 62.94 109 ASP A N 1
ATOM 820 C CA . ASP A 1 109 ? 6.081 2.998 15.116 1.00 62.94 109 ASP A CA 1
ATOM 821 C C . ASP A 1 109 ? 5.777 3.481 13.686 1.00 62.94 109 ASP A C 1
ATOM 823 O O . ASP A 1 109 ? 6.664 3.448 12.830 1.00 62.94 109 ASP A O 1
ATOM 827 N N . LEU A 1 110 ? 4.577 4.011 13.406 1.00 63.88 110 LEU A N 1
ATOM 828 C CA . LEU A 1 110 ? 4.225 4.487 12.059 1.00 63.88 110 LEU A CA 1
ATOM 829 C C . LEU A 1 110 ? 5.113 5.647 11.566 1.00 63.88 110 LEU A C 1
ATOM 831 O O . LEU A 1 110 ? 5.562 5.595 10.415 1.00 63.88 110 LEU A O 1
ATOM 835 N N . PRO A 1 111 ? 5.462 6.662 12.389 1.00 67.56 111 PRO A N 1
ATOM 836 C CA . PRO A 1 111 ? 6.413 7.699 11.984 1.00 67.56 111 PRO A CA 1
ATOM 837 C C . PRO A 1 111 ? 7.796 7.137 11.632 1.00 67.56 111 PRO A C 1
ATOM 839 O O . PRO A 1 111 ? 8.510 7.718 10.811 1.00 67.56 111 PRO A O 1
ATOM 842 N N . LYS A 1 112 ? 8.179 5.986 12.206 1.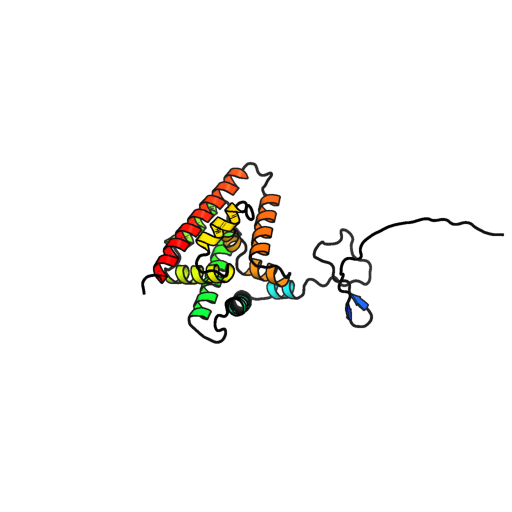00 71.19 112 LYS A N 1
ATOM 843 C CA . LYS A 1 112 ? 9.446 5.315 11.883 1.00 71.19 112 LYS A CA 1
ATOM 844 C C . LYS A 1 112 ? 9.426 4.730 10.476 1.00 71.19 112 LYS A C 1
ATOM 846 O O . LYS A 1 112 ? 10.471 4.741 9.836 1.00 71.19 112 LYS A O 1
ATOM 851 N N . VAL A 1 113 ? 8.273 4.285 9.969 1.00 75.12 113 VAL A N 1
ATOM 852 C CA . VAL A 1 113 ? 8.143 3.781 8.590 1.00 75.12 113 VAL A CA 1
ATOM 853 C C . VAL A 1 113 ? 8.336 4.910 7.581 1.00 75.12 113 VAL A C 1
ATOM 855 O O . VAL A 1 113 ? 9.171 4.792 6.686 1.00 75.12 113 VAL A O 1
ATOM 858 N N . LEU A 1 114 ? 7.661 6.049 7.759 1.00 80.88 114 LEU A N 1
ATOM 859 C CA . LEU A 1 114 ? 7.898 7.218 6.902 1.00 80.88 114 LEU A CA 1
ATOM 860 C C . LEU A 1 114 ? 9.339 7.730 7.028 1.00 80.88 114 LEU A C 1
ATOM 862 O O . LEU A 1 114 ? 9.968 8.071 6.026 1.00 80.88 114 LEU A O 1
ATOM 866 N N . GLY A 1 115 ? 9.884 7.742 8.248 1.00 80.62 115 GLY A N 1
ATOM 867 C CA . GLY A 1 115 ? 11.283 8.083 8.488 1.00 80.62 115 GLY A CA 1
ATOM 868 C C . GLY A 1 115 ? 12.255 7.118 7.800 1.00 80.62 115 GLY A C 1
ATOM 869 O O . GLY A 1 115 ? 13.271 7.548 7.258 1.00 80.62 115 GLY A O 1
ATOM 870 N N . TYR A 1 116 ? 11.934 5.826 7.760 1.00 81.69 116 TYR A N 1
ATOM 871 C CA . TYR A 1 116 ? 12.710 4.824 7.039 1.00 81.69 116 TYR A CA 1
ATOM 872 C C . TYR A 1 116 ? 12.708 5.111 5.534 1.00 81.69 116 TYR A C 1
ATOM 874 O O . TYR A 1 116 ? 13.776 5.183 4.928 1.00 81.69 116 TYR A O 1
ATOM 882 N N . ILE A 1 117 ? 11.543 5.387 4.944 1.00 80.56 117 ILE A N 1
ATOM 883 C CA . ILE A 1 117 ? 11.447 5.715 3.516 1.00 80.56 117 ILE A CA 1
ATOM 884 C C . ILE A 1 117 ? 12.221 6.994 3.184 1.00 80.56 117 ILE A C 1
ATOM 886 O O . ILE A 1 117 ? 13.044 6.989 2.273 1.00 80.56 117 ILE A O 1
ATOM 890 N N . LYS A 1 118 ? 12.000 8.082 3.933 1.00 81.88 118 LYS A N 1
ATOM 891 C CA . LYS A 1 118 ? 12.595 9.391 3.623 1.00 81.88 118 LYS A CA 1
ATOM 892 C C . LYS A 1 118 ? 14.100 9.460 3.917 1.00 81.88 118 LYS A C 1
ATOM 894 O O . LYS A 1 118 ? 14.818 10.146 3.194 1.00 81.88 118 LYS A O 1
ATOM 899 N N . TYR A 1 119 ? 14.584 8.784 4.964 1.00 82.00 119 TYR A N 1
ATOM 900 C CA . TYR A 1 119 ? 15.947 8.995 5.478 1.00 82.00 119 TYR A CA 1
ATOM 901 C C . TYR A 1 119 ? 16.848 7.756 5.474 1.00 82.00 119 TYR A C 1
ATOM 903 O O . TYR A 1 119 ? 18.055 7.900 5.680 1.00 82.00 119 TYR A O 1
ATOM 911 N N . LYS A 1 120 ? 16.302 6.544 5.313 1.00 82.75 120 LYS A N 1
ATOM 912 C CA . LYS A 1 120 ? 17.086 5.295 5.353 1.00 82.75 120 LYS A CA 1
ATOM 913 C C . LYS A 1 120 ? 17.160 4.593 4.007 1.00 82.75 120 LYS A C 1
ATOM 915 O O . LYS A 1 120 ? 18.201 4.010 3.713 1.00 82.75 120 LYS A O 1
ATOM 920 N N . LEU A 1 121 ? 16.106 4.653 3.198 1.00 84.00 121 LEU A N 1
ATOM 921 C CA . LEU A 1 121 ? 16.156 4.133 1.837 1.00 84.00 121 LEU A CA 1
ATOM 922 C C . LEU A 1 121 ? 17.080 4.989 0.972 1.00 84.00 121 LEU A C 1
ATOM 924 O O . LEU A 1 121 ? 17.018 6.221 0.999 1.00 84.00 121 LEU A O 1
ATOM 928 N N . SER A 1 122 ? 17.919 4.323 0.177 1.00 86.25 122 SER A N 1
ATOM 929 C CA . SER A 1 122 ? 18.708 5.006 -0.847 1.00 86.25 122 SER A CA 1
ATOM 930 C C . SER A 1 122 ? 17.779 5.670 -1.878 1.00 86.25 122 SER A C 1
ATOM 932 O O . SER A 1 122 ? 16.653 5.204 -2.071 1.00 86.25 122 SER A O 1
ATOM 934 N N . PRO A 1 123 ? 18.236 6.722 -2.583 1.00 86.31 123 PRO A N 1
ATOM 935 C CA . PRO A 1 123 ? 17.429 7.379 -3.613 1.00 86.31 123 PRO A CA 1
ATOM 936 C C . PRO A 1 123 ? 16.888 6.407 -4.667 1.00 86.31 123 PRO A C 1
ATOM 938 O O . PRO A 1 123 ? 15.740 6.526 -5.079 1.00 86.31 123 PRO A O 1
ATOM 941 N N . GLN A 1 124 ? 17.682 5.403 -5.047 1.00 85.88 124 GLN A N 1
ATOM 942 C CA . GLN A 1 124 ? 17.259 4.379 -5.999 1.00 85.88 124 GLN A CA 1
ATOM 943 C C . GLN A 1 124 ? 16.087 3.538 -5.475 1.00 85.88 124 GLN A C 1
ATOM 945 O O . GLN A 1 124 ? 15.096 3.410 -6.184 1.00 85.88 124 GLN A O 1
ATOM 950 N N . HIS A 1 125 ? 16.131 3.069 -4.222 1.00 88.25 125 HIS A N 1
ATOM 951 C CA . HIS A 1 125 ? 15.007 2.331 -3.631 1.00 88.25 125 HIS A CA 1
ATOM 952 C C . HIS A 1 125 ? 13.737 3.188 -3.516 1.00 88.25 125 HIS A C 1
ATOM 954 O O . HIS A 1 125 ? 12.625 2.684 -3.625 1.00 88.25 125 HIS A O 1
ATOM 960 N N . GLN A 1 126 ? 13.876 4.501 -3.302 1.00 88.19 126 GLN A N 1
ATOM 961 C CA . GLN A 1 126 ? 12.723 5.406 -3.301 1.00 88.19 126 GLN A CA 1
ATOM 962 C C . GLN A 1 126 ? 12.098 5.514 -4.705 1.00 88.19 126 GLN A C 1
ATOM 964 O O . GLN A 1 126 ? 10.880 5.449 -4.854 1.00 88.19 126 GLN A O 1
ATOM 969 N N . VAL A 1 127 ? 12.929 5.626 -5.741 1.00 87.25 127 VAL A N 1
ATOM 970 C CA . VAL A 1 127 ? 12.499 5.658 -7.149 1.00 87.25 127 VAL A CA 1
ATOM 971 C C . VAL A 1 127 ? 11.808 4.349 -7.548 1.00 87.25 127 VAL A C 1
ATOM 973 O O . VAL A 1 127 ? 10.720 4.380 -8.122 1.00 87.25 127 VAL A O 1
ATOM 976 N N . THR A 1 128 ? 12.387 3.194 -7.219 1.00 90.69 128 THR A N 1
ATOM 977 C CA . THR A 1 128 ? 11.801 1.886 -7.552 1.00 90.69 128 THR A CA 1
ATOM 978 C C . THR A 1 128 ? 10.509 1.626 -6.779 1.00 90.69 128 THR A C 1
ATOM 980 O O . THR A 1 128 ? 9.527 1.163 -7.360 1.00 90.69 128 THR A O 1
ATOM 983 N N . LEU A 1 129 ? 10.431 2.031 -5.507 1.00 92.12 129 LEU A N 1
ATOM 984 C CA . LEU A 1 129 ? 9.189 1.993 -4.729 1.00 92.12 129 LEU A CA 1
ATOM 985 C C . LEU A 1 129 ? 8.084 2.859 -5.355 1.00 92.12 129 LEU A C 1
ATOM 987 O O . LEU A 1 129 ? 6.932 2.430 -5.428 1.00 92.12 129 LEU A O 1
ATOM 991 N N . PHE A 1 130 ? 8.423 4.055 -5.845 1.00 91.00 130 PHE A N 1
ATOM 992 C CA . PHE A 1 130 ? 7.476 4.912 -6.561 1.00 91.00 130 PHE A CA 1
ATOM 993 C C . PHE A 1 130 ? 6.935 4.232 -7.830 1.00 91.00 130 PHE A C 1
ATOM 995 O O . PHE A 1 130 ? 5.731 4.287 -8.094 1.00 91.00 130 PHE A O 1
ATOM 1002 N N . ILE A 1 131 ? 7.801 3.555 -8.592 1.00 89.06 131 ILE A N 1
ATOM 1003 C CA . ILE A 1 131 ? 7.412 2.781 -9.782 1.00 89.06 131 ILE A CA 1
ATOM 1004 C C . ILE A 1 131 ? 6.441 1.659 -9.401 1.00 89.06 131 ILE A C 1
ATOM 1006 O O . ILE A 1 131 ? 5.398 1.512 -10.039 1.00 89.06 131 ILE A O 1
ATOM 1010 N N . ALA A 1 132 ? 6.734 0.905 -8.340 1.00 92.62 132 ALA A N 1
ATOM 1011 C CA . ALA A 1 132 ? 5.866 -0.176 -7.883 1.00 92.62 132 ALA A CA 1
ATOM 1012 C C . ALA A 1 132 ? 4.477 0.327 -7.461 1.00 92.62 132 ALA A C 1
ATOM 1014 O O . ALA A 1 132 ? 3.471 -0.238 -7.888 1.00 92.62 132 ALA A O 1
ATOM 1015 N N . LEU A 1 133 ? 4.397 1.416 -6.688 1.00 92.94 133 LEU A N 1
ATOM 1016 C CA . LEU A 1 133 ? 3.113 2.024 -6.316 1.00 92.94 133 LEU A CA 1
ATOM 1017 C C . LEU A 1 133 ? 2.353 2.534 -7.546 1.00 92.94 133 LEU A C 1
ATOM 1019 O O . LEU A 1 133 ? 1.152 2.299 -7.664 1.00 92.94 133 LEU A O 1
ATOM 1023 N N . SER A 1 134 ? 3.052 3.143 -8.504 1.00 90.44 134 SER A N 1
ATOM 1024 C CA . SER A 1 134 ? 2.442 3.586 -9.763 1.00 90.44 134 SER A CA 1
ATOM 1025 C C . SER A 1 134 ? 1.847 2.421 -10.559 1.00 90.44 134 SER A C 1
ATOM 1027 O O . SER A 1 134 ? 0.764 2.544 -11.129 1.00 90.44 134 SER A O 1
ATOM 1029 N N . ALA A 1 135 ? 2.523 1.268 -10.571 1.00 89.62 135 ALA A N 1
ATOM 1030 C CA . ALA A 1 135 ? 2.022 0.056 -11.208 1.00 89.62 135 ALA A CA 1
ATOM 1031 C C . ALA A 1 135 ? 0.798 -0.519 -10.474 1.00 89.62 135 ALA A C 1
ATOM 1033 O O . ALA A 1 135 ? -0.192 -0.853 -11.122 1.00 89.62 135 ALA A O 1
ATOM 1034 N N . ILE A 1 136 ? 0.826 -0.569 -9.136 1.00 92.19 136 ILE A N 1
ATOM 1035 C CA . ILE A 1 136 ? -0.292 -1.039 -8.295 1.00 92.19 136 ILE A CA 1
ATOM 1036 C C . ILE A 1 136 ? -1.547 -0.186 -8.524 1.00 92.19 136 ILE A C 1
ATOM 1038 O O . ILE A 1 136 ? -2.632 -0.724 -8.745 1.00 92.19 136 ILE A O 1
ATOM 1042 N N . PHE A 1 137 ? -1.402 1.141 -8.525 1.00 90.50 137 PHE A N 1
ATOM 1043 C CA . PHE A 1 137 ? -2.511 2.072 -8.759 1.00 90.50 137 PHE A CA 1
ATOM 1044 C C . PHE A 1 137 ? -2.824 2.297 -10.243 1.00 90.50 137 PHE A C 1
ATOM 1046 O O . PHE A 1 137 ? -3.792 2.982 -10.570 1.00 90.50 137 PHE A O 1
ATOM 1053 N N . LYS A 1 138 ? -2.032 1.711 -11.150 1.00 88.12 138 LYS A N 1
ATOM 1054 C CA . LYS A 1 138 ? -2.181 1.813 -12.613 1.00 88.12 138 LYS A CA 1
ATOM 1055 C C . LYS A 1 138 ? -2.158 3.264 -13.108 1.00 88.12 138 LYS A C 1
ATOM 1057 O O . LYS A 1 138 ? -2.827 3.614 -14.078 1.00 88.12 138 LYS A O 1
ATOM 1062 N N . THR A 1 139 ? -1.386 4.114 -12.433 1.00 86.19 139 THR A N 1
ATOM 1063 C CA . THR A 1 139 ? -1.212 5.533 -12.757 1.00 86.19 139 THR A CA 1
ATOM 1064 C C . THR A 1 139 ? 0.107 6.056 -12.195 1.00 86.19 139 THR A C 1
ATOM 1066 O O . THR A 1 139 ? 0.513 5.691 -11.096 1.00 86.19 139 THR A O 1
ATOM 1069 N N . THR A 1 140 ? 0.773 6.945 -12.930 1.00 83.62 140 THR A N 1
ATOM 1070 C CA . THR A 1 140 ? 1.981 7.648 -12.465 1.00 83.62 140 THR A CA 1
ATOM 1071 C C . THR A 1 140 ? 1.664 8.855 -11.578 1.00 83.62 140 THR A C 1
ATOM 1073 O O . THR A 1 140 ? 2.540 9.337 -10.868 1.00 83.62 140 THR A O 1
ATOM 1076 N N . ASP A 1 141 ? 0.412 9.323 -11.575 1.00 85.25 141 ASP A N 1
ATOM 1077 C CA . ASP A 1 141 ? -0.084 10.404 -10.710 1.00 85.25 141 ASP A CA 1
ATOM 1078 C C . ASP A 1 141 ? -0.945 9.828 -9.572 1.00 85.25 141 ASP A C 1
ATOM 1080 O O . ASP A 1 141 ? -2.068 10.268 -9.298 1.00 85.25 141 ASP A O 1
ATOM 1084 N N . TRP A 1 142 ? -0.442 8.768 -8.930 1.00 87.00 142 TRP A N 1
ATOM 1085 C CA . TRP A 1 142 ? -1.178 8.075 -7.870 1.00 87.00 142 TRP A CA 1
ATOM 1086 C C . TRP A 1 142 ? -1.421 8.976 -6.651 1.00 87.00 142 TRP A C 1
ATOM 1088 O O . TRP A 1 142 ? -2.391 8.783 -5.929 1.00 87.00 142 TRP A O 1
ATOM 1098 N N . MET A 1 143 ? -0.611 10.022 -6.468 1.00 90.75 143 MET A N 1
ATOM 1099 C CA . MET A 1 143 ? -0.787 11.056 -5.444 1.00 90.75 143 MET A CA 1
ATOM 1100 C C . MET A 1 143 ? -2.104 11.820 -5.613 1.00 90.75 143 MET A C 1
ATOM 1102 O O . MET A 1 143 ? -2.792 12.115 -4.634 1.00 90.75 143 MET A O 1
ATOM 1106 N N . ARG A 1 144 ? -2.469 12.161 -6.855 1.00 87.06 144 ARG A N 1
ATOM 1107 C CA . ARG A 1 144 ? -3.745 12.819 -7.150 1.00 87.06 144 ARG A CA 1
ATOM 1108 C C . ARG A 1 144 ? -4.904 11.833 -7.114 1.00 87.06 144 ARG A C 1
ATOM 1110 O O . ARG A 1 144 ? -5.974 12.193 -6.628 1.00 87.06 144 ARG A O 1
ATOM 1117 N N . PHE A 1 145 ? -4.692 10.621 -7.623 1.00 85.25 145 PHE A N 1
ATOM 1118 C CA . PHE A 1 145 ? -5.662 9.529 -7.533 1.00 85.25 145 PHE A CA 1
ATOM 1119 C C . PHE A 1 145 ? -6.063 9.257 -6.076 1.00 85.25 145 PHE A C 1
ATOM 1121 O O . PHE A 1 145 ? -7.251 9.218 -5.777 1.00 85.25 145 PHE A O 1
ATOM 1128 N N . GLU A 1 146 ? -5.085 9.185 -5.171 1.00 86.88 146 GLU A N 1
ATOM 1129 C CA . GLU A 1 146 ? -5.290 8.994 -3.734 1.00 86.88 146 GLU A CA 1
ATOM 1130 C C . GLU A 1 146 ? -6.243 10.041 -3.148 1.00 86.88 146 GLU A C 1
ATOM 1132 O O . GLU A 1 146 ? -7.209 9.716 -2.462 1.00 86.88 146 GLU A O 1
ATOM 1137 N N . ARG A 1 147 ? -6.029 11.317 -3.484 1.00 83.31 147 ARG A N 1
ATOM 1138 C CA . ARG A 1 147 ? -6.924 12.388 -3.037 1.00 83.31 147 ARG A CA 1
ATOM 1139 C C . ARG A 1 147 ? -8.352 12.194 -3.556 1.00 83.31 147 ARG A C 1
ATOM 1141 O O . ARG A 1 147 ? -9.296 12.405 -2.807 1.00 83.31 147 ARG A O 1
ATOM 1148 N N . GLN A 1 148 ? -8.512 11.783 -4.814 1.00 85.25 148 GLN A N 1
ATOM 1149 C CA . GLN A 1 148 ? -9.832 11.600 -5.423 1.00 85.25 148 GLN A CA 1
ATOM 1150 C C . GLN A 1 148 ? -10.631 10.465 -4.782 1.00 85.25 148 GLN A C 1
ATOM 1152 O O . GLN A 1 148 ? -11.842 10.605 -4.640 1.00 85.25 148 GLN A O 1
ATOM 1157 N N . VAL A 1 149 ? -9.990 9.346 -4.432 1.00 83.56 149 VAL A N 1
ATOM 1158 C CA . VAL A 1 149 ? -10.698 8.211 -3.814 1.00 83.56 149 VAL A CA 1
ATOM 1159 C C . VAL A 1 149 ? -11.103 8.514 -2.372 1.00 83.56 149 VAL A C 1
ATOM 1161 O O . VAL A 1 149 ? -12.217 8.185 -1.974 1.00 83.56 149 VAL A O 1
ATOM 1164 N N . VAL A 1 150 ? -10.271 9.244 -1.624 1.00 79.50 150 VAL A N 1
ATOM 1165 C CA . VAL A 1 150 ? -10.629 9.727 -0.279 1.00 79.50 150 VAL A CA 1
ATOM 1166 C C . VAL A 1 150 ? -11.767 10.757 -0.344 1.00 79.50 150 VAL A C 1
ATOM 1168 O O . VAL A 1 150 ? -12.722 10.670 0.419 1.00 79.50 150 VAL A O 1
ATOM 1171 N N . GLU A 1 151 ? -11.723 11.711 -1.283 1.00 81.31 151 GLU A N 1
ATOM 1172 C CA . GLU A 1 151 ? -12.783 12.725 -1.462 1.00 81.31 151 GLU A CA 1
ATOM 1173 C C . GLU A 1 151 ? -14.134 12.133 -1.889 1.00 81.31 151 GLU A C 1
ATOM 1175 O O . GLU A 1 151 ? -15.179 12.719 -1.610 1.00 81.31 151 GLU A O 1
ATOM 1180 N N . LYS A 1 152 ? -14.126 10.985 -2.570 1.00 85.62 152 LYS A N 1
ATOM 1181 C CA . LYS A 1 152 ? -15.338 10.240 -2.936 1.00 85.62 152 LYS A CA 1
ATOM 1182 C C . LYS A 1 152 ? -15.872 9.356 -1.808 1.00 85.62 152 LYS A C 1
ATOM 1184 O O . LYS A 1 152 ? -16.827 8.624 -2.046 1.00 85.62 152 LYS A O 1
ATOM 1189 N N . GLU A 1 153 ? -15.261 9.420 -0.625 1.00 77.25 153 GLU A N 1
ATOM 1190 C CA . GLU A 1 153 ? -15.579 8.574 0.529 1.00 77.25 153 GLU A CA 1
ATOM 1191 C C . GLU A 1 153 ? -15.430 7.071 0.223 1.00 77.25 153 GLU A C 1
ATOM 1193 O O . GLU A 1 153 ? -16.033 6.238 0.891 1.00 77.25 153 GLU A O 1
ATOM 1198 N N . GLU A 1 154 ? -14.611 6.705 -0.776 1.00 85.31 154 GLU A N 1
ATOM 1199 C CA . GLU A 1 154 ? -14.277 5.297 -1.030 1.00 85.31 154 GLU A CA 1
ATOM 1200 C C . GLU A 1 154 ? -13.336 4.764 0.056 1.00 85.31 154 GLU A C 1
ATOM 1202 O O . GLU A 1 154 ? -13.395 3.585 0.369 1.00 85.31 154 GLU A O 1
ATOM 1207 N N . PHE A 1 155 ? -12.497 5.632 0.636 1.00 90.69 155 PHE A N 1
ATOM 1208 C CA . PHE A 1 155 ? -11.605 5.324 1.755 1.00 90.69 155 PHE A CA 1
ATOM 1209 C C . PHE A 1 155 ? -11.756 6.369 2.868 1.00 90.69 155 PHE A C 1
ATOM 1211 O O . PHE A 1 155 ? -11.726 7.573 2.609 1.00 90.69 155 PHE A O 1
ATOM 1218 N N . GLU A 1 156 ? -11.837 5.921 4.121 1.00 90.12 156 GLU A N 1
ATOM 1219 C CA . GLU A 1 156 ? -11.842 6.777 5.311 1.00 90.12 156 GLU A CA 1
ATOM 1220 C C . GLU A 1 156 ? -10.435 7.245 5.726 1.00 90.12 156 GLU A C 1
ATOM 1222 O O . GLU A 1 156 ? -10.291 8.278 6.398 1.00 90.12 156 GLU A O 1
ATOM 1227 N N . ILE A 1 157 ? -9.395 6.471 5.393 1.00 89.06 157 ILE A N 1
ATOM 1228 C CA . ILE A 1 157 ? -8.005 6.766 5.751 1.00 89.06 157 ILE A CA 1
ATOM 1229 C C . ILE A 1 157 ? -7.184 7.052 4.502 1.00 89.06 157 ILE A C 1
ATOM 1231 O O . ILE A 1 157 ? -6.812 8.208 4.305 1.00 89.06 157 ILE A O 1
ATOM 1235 N N . SER A 1 158 ? -6.828 6.024 3.724 1.00 90.69 158 SER A N 1
ATOM 1236 C CA . SER A 1 158 ? -5.965 6.174 2.544 1.00 90.69 158 SER A CA 1
ATOM 1237 C C . SER A 1 158 ? -5.638 4.841 1.874 1.00 90.69 158 SER A C 1
ATOM 1239 O O . SER A 1 158 ? -5.095 3.947 2.529 1.00 90.69 158 SER A O 1
ATOM 1241 N N . ALA A 1 159 ? -5.807 4.735 0.554 1.00 92.75 159 ALA A N 1
ATOM 1242 C CA . ALA A 1 159 ? -5.430 3.528 -0.183 1.00 92.75 159 ALA A CA 1
ATOM 1243 C C . ALA A 1 159 ? -3.908 3.284 -0.143 1.00 92.75 159 ALA A C 1
ATOM 1245 O O . ALA A 1 159 ? -3.460 2.138 -0.031 1.00 92.75 159 ALA A O 1
ATOM 1246 N N . VAL A 1 160 ? -3.094 4.349 -0.162 1.00 92.25 160 VAL A N 1
ATOM 1247 C CA . VAL A 1 160 ? -1.628 4.226 -0.075 1.00 92.25 160 VAL A CA 1
ATOM 1248 C C . VAL A 1 160 ? -1.179 3.591 1.241 1.00 92.25 160 VAL A C 1
ATOM 1250 O O . VAL A 1 160 ? -0.305 2.725 1.238 1.00 92.25 160 VAL A O 1
ATOM 1253 N N . VAL A 1 161 ? -1.797 3.960 2.368 1.00 90.50 161 VAL A N 1
ATOM 1254 C CA . VAL A 1 161 ? -1.454 3.391 3.682 1.00 90.50 161 VAL A CA 1
ATOM 1255 C C . VAL A 1 161 ? -1.729 1.894 3.703 1.00 90.50 161 VAL A C 1
ATOM 1257 O O . VAL A 1 161 ? -0.904 1.125 4.200 1.00 90.50 161 VAL A O 1
ATOM 1260 N N . TRP A 1 162 ? -2.844 1.460 3.118 1.00 91.94 162 TRP A N 1
ATOM 1261 C CA . TRP A 1 162 ? -3.176 0.041 3.030 1.00 91.94 162 TRP A CA 1
ATOM 1262 C C . TRP A 1 162 ? -2.239 -0.717 2.101 1.00 91.94 162 TRP A C 1
ATOM 1264 O O . TRP A 1 162 ? -1.869 -1.843 2.428 1.00 91.94 162 TRP A O 1
ATOM 1274 N N . ALA A 1 163 ? -1.757 -0.091 1.022 1.00 93.12 163 ALA A N 1
ATOM 1275 C CA . ALA A 1 163 ? -0.765 -0.702 0.140 1.00 93.12 163 ALA A CA 1
ATOM 1276 C C . ALA A 1 163 ? 0.544 -0.971 0.894 1.00 93.12 163 ALA A C 1
ATOM 1278 O O . ALA A 1 163 ? 1.112 -2.058 0.777 1.00 93.12 163 ALA A O 1
ATOM 1279 N N . PHE A 1 164 ? 0.970 -0.031 1.745 1.00 90.44 164 PHE A N 1
ATOM 1280 C CA . PHE A 1 164 ? 2.082 -0.244 2.670 1.00 90.44 164 PHE A CA 1
ATOM 1281 C C . PHE A 1 164 ? 1.767 -1.287 3.744 1.00 90.44 164 PHE A C 1
ATOM 1283 O O . PHE A 1 164 ? 2.648 -2.050 4.110 1.00 90.44 164 PHE A O 1
ATOM 1290 N N . LYS A 1 165 ? 0.534 -1.361 4.252 1.00 88.06 165 LYS A N 1
ATOM 1291 C CA . LYS A 1 165 ? 0.157 -2.296 5.325 1.00 88.06 165 LYS A CA 1
ATOM 1292 C C . LYS A 1 165 ? 0.150 -3.741 4.880 1.00 88.06 165 LYS A C 1
ATOM 1294 O O . LYS A 1 165 ? 0.772 -4.576 5.532 1.00 88.06 165 LYS A O 1
ATOM 1299 N N . ILE A 1 166 ? -0.533 -4.033 3.783 1.00 89.38 166 ILE A N 1
ATOM 1300 C CA . ILE A 1 166 ? -0.724 -5.411 3.332 1.00 89.38 166 ILE A CA 1
ATOM 1301 C C . ILE A 1 166 ? 0.405 -5.881 2.406 1.00 89.38 166 ILE A C 1
ATOM 1303 O O . ILE A 1 166 ? 0.638 -7.087 2.274 1.00 89.38 166 ILE A O 1
ATOM 1307 N N . GLY A 1 167 ? 1.104 -4.933 1.770 1.00 91.75 167 GLY A N 1
ATOM 1308 C CA . GLY A 1 167 ? 2.240 -5.184 0.894 1.00 91.75 167 GLY A CA 1
ATOM 1309 C C . GLY A 1 167 ? 1.913 -6.072 -0.315 1.00 91.75 167 GLY A C 1
ATOM 1310 O O . GLY A 1 167 ? 0.748 -6.364 -0.610 1.00 91.75 167 GLY A O 1
ATOM 1311 N N . PRO A 1 168 ? 2.947 -6.568 -1.020 1.00 91.19 168 PRO A N 1
ATOM 1312 C CA . PRO A 1 168 ? 2.765 -7.442 -2.179 1.00 91.19 168 PRO A CA 1
ATOM 1313 C C . PRO A 1 168 ? 2.026 -8.739 -1.839 1.00 91.19 168 PRO A C 1
ATOM 1315 O O . PRO A 1 168 ? 1.275 -9.256 -2.663 1.00 91.19 168 PRO A O 1
ATOM 1318 N N . ARG A 1 169 ? 2.200 -9.262 -0.616 1.00 88.56 169 ARG A N 1
ATOM 1319 C CA . ARG A 1 169 ? 1.534 -10.496 -0.178 1.00 88.56 169 ARG A CA 1
ATOM 1320 C C . ARG A 1 169 ? 0.024 -10.319 -0.108 1.00 88.56 169 ARG A C 1
ATOM 1322 O O . ARG A 1 169 ? -0.696 -11.108 -0.711 1.00 88.56 169 ARG A O 1
ATOM 1329 N N . GLY A 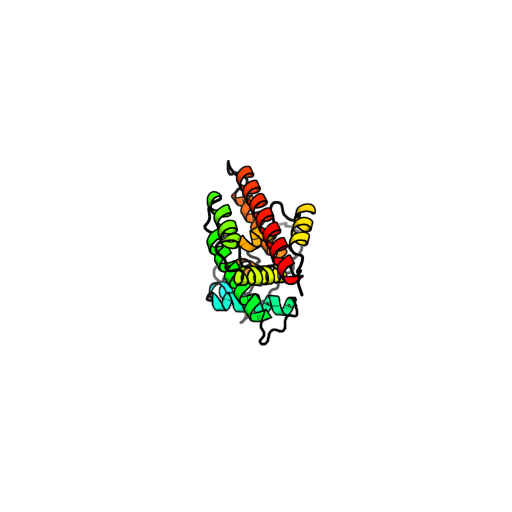1 170 ? -0.450 -9.295 0.601 1.00 88.62 170 GLY A N 1
ATOM 1330 C CA . GLY A 1 170 ? -1.882 -9.038 0.728 1.00 88.62 170 GLY A CA 1
ATOM 1331 C C . GLY A 1 170 ? -2.541 -8.743 -0.615 1.00 88.62 170 GLY A C 1
ATOM 1332 O O . GLY A 1 170 ? -3.607 -9.282 -0.898 1.00 88.62 170 GLY A O 1
ATOM 1333 N N . LEU A 1 171 ? -1.865 -7.985 -1.483 1.00 91.06 171 LEU A N 1
ATOM 1334 C CA . LEU A 1 171 ? -2.346 -7.705 -2.839 1.00 91.06 171 LEU A CA 1
ATOM 1335 C C . LEU A 1 171 ? -2.433 -8.977 -3.698 1.00 91.06 171 LEU A C 1
ATOM 1337 O O . LEU A 1 171 ? -3.433 -9.201 -4.379 1.00 91.06 171 LEU A O 1
ATOM 1341 N N . THR A 1 172 ? -1.434 -9.858 -3.612 1.00 87.06 172 THR A N 1
ATOM 1342 C CA . THR A 1 172 ? -1.448 -11.147 -4.323 1.00 87.06 172 THR A CA 1
ATOM 1343 C C . THR A 1 172 ? -2.559 -12.068 -3.806 1.00 87.06 172 THR A C 1
ATOM 1345 O O . THR A 1 172 ? -3.232 -12.721 -4.600 1.00 87.06 172 THR A O 1
ATOM 1348 N N . LEU A 1 173 ? -2.799 -12.096 -2.491 1.00 84.88 173 LEU A N 1
ATOM 1349 C CA . LEU A 1 173 ? -3.889 -12.871 -1.883 1.00 84.88 173 LEU A CA 1
ATOM 1350 C C . LEU A 1 173 ? -5.278 -12.325 -2.248 1.00 84.88 173 LEU A C 1
ATOM 1352 O O . LEU A 1 173 ? -6.219 -13.093 -2.435 1.00 84.88 173 LEU A O 1
ATOM 1356 N N . GLY A 1 174 ? -5.434 -11.005 -2.352 1.00 82.94 174 GLY A N 1
ATOM 1357 C CA . GLY A 1 174 ? -6.662 -10.404 -2.874 1.00 82.94 174 GLY A CA 1
ATOM 1358 C C . GLY A 1 174 ? -6.915 -10.835 -4.319 1.00 82.94 174 GLY A C 1
ATOM 1359 O O . GLY A 1 174 ? -8.002 -11.304 -4.662 1.00 82.94 174 GLY A O 1
ATOM 1360 N N . ARG A 1 175 ? -5.863 -10.796 -5.143 1.00 81.38 175 ARG A N 1
ATOM 1361 C CA . ARG A 1 175 ? -5.899 -11.241 -6.539 1.00 81.38 175 ARG A CA 1
ATOM 1362 C C . ARG A 1 175 ? -6.224 -12.720 -6.704 1.00 81.38 175 ARG A C 1
ATOM 1364 O O . ARG A 1 175 ? -7.031 -13.044 -7.572 1.00 81.38 175 ARG A O 1
ATOM 1371 N N . SER A 1 176 ? -5.674 -13.609 -5.874 1.00 77.38 176 SER A N 1
ATOM 1372 C CA . SER A 1 176 ? -6.029 -15.037 -5.922 1.00 77.38 176 SER A CA 1
ATOM 1373 C C . SER A 1 176 ? -7.515 -15.274 -5.646 1.00 77.38 176 SER A C 1
ATOM 1375 O O . SER A 1 176 ? -8.103 -16.195 -6.199 1.00 77.38 176 SER A O 1
ATOM 1377 N N . LYS A 1 177 ? -8.143 -14.388 -4.862 1.00 78.75 177 LYS A N 1
ATOM 1378 C CA . LYS A 1 177 ? -9.586 -14.383 -4.584 1.00 78.75 177 LYS A CA 1
ATOM 1379 C C . LYS A 1 177 ? -10.416 -13.650 -5.650 1.00 78.75 177 LYS A C 1
ATOM 1381 O O . LYS A 1 177 ? -11.603 -13.420 -5.437 1.00 78.75 177 LYS A O 1
ATOM 1386 N N . GLY A 1 178 ? -9.813 -13.248 -6.771 1.00 77.50 178 GLY A N 1
ATOM 1387 C CA . GLY A 1 178 ? -10.484 -12.539 -7.863 1.00 77.50 178 GLY A CA 1
ATOM 1388 C C . GLY A 1 178 ? -10.719 -11.044 -7.623 1.00 77.50 178 GLY A C 1
ATOM 1389 O O . GLY A 1 178 ? -11.426 -10.421 -8.412 1.00 77.50 178 GLY A O 1
ATOM 1390 N N . LYS A 1 179 ? -10.136 -10.459 -6.570 1.00 84.06 179 LYS A N 1
ATOM 1391 C CA . LYS A 1 179 ? -10.312 -9.040 -6.229 1.00 84.06 179 LYS A CA 1
ATOM 1392 C C . LYS A 1 179 ? -9.335 -8.157 -6.993 1.00 84.06 179 LYS A C 1
ATOM 1394 O O . LYS A 1 179 ? -8.205 -8.560 -7.279 1.00 84.06 179 LYS A O 1
ATOM 1399 N N . LYS A 1 180 ? -9.750 -6.929 -7.297 1.00 87.69 180 LYS A N 1
ATOM 1400 C CA . LYS A 1 180 ? -8.841 -5.885 -7.802 1.00 87.69 180 LYS A CA 1
ATOM 1401 C C . LYS A 1 180 ? -7.981 -5.319 -6.668 1.00 87.69 180 LYS A C 1
ATOM 1403 O O . LYS A 1 180 ? -8.285 -5.519 -5.491 1.00 87.69 180 LYS A O 1
ATOM 1408 N N . GLU A 1 181 ? -6.925 -4.576 -7.011 1.00 89.31 181 GLU A N 1
ATOM 1409 C CA . GLU A 1 181 ? -6.048 -3.944 -6.013 1.00 89.31 181 GLU A CA 1
ATOM 1410 C C . GLU A 1 181 ? -6.847 -3.052 -5.060 1.00 89.31 181 GLU A C 1
ATOM 1412 O O . GLU A 1 181 ? -6.793 -3.262 -3.855 1.00 89.31 181 GLU A O 1
ATOM 1417 N N . LEU A 1 182 ? -7.644 -2.116 -5.588 1.00 90.62 182 LEU A N 1
ATOM 1418 C CA . LEU A 1 182 ? -8.415 -1.175 -4.764 1.00 90.62 182 LEU A CA 1
ATOM 1419 C C . LEU A 1 182 ? -9.415 -1.872 -3.841 1.00 90.62 182 LEU A C 1
ATOM 1421 O O . LEU A 1 182 ? -9.526 -1.498 -2.682 1.00 90.62 182 LEU A O 1
ATOM 1425 N N . GLU A 1 183 ? -10.083 -2.919 -4.323 1.00 91.38 183 GLU A N 1
ATOM 1426 C CA . GLU A 1 183 ? -11.005 -3.721 -3.508 1.00 91.38 183 GLU A CA 1
ATOM 1427 C C . GLU A 1 183 ? -10.268 -4.411 -2.350 1.00 91.38 183 GLU A C 1
ATOM 1429 O O . GLU A 1 183 ? -10.771 -4.466 -1.232 1.00 91.38 183 GLU A O 1
ATOM 1434 N N . SER A 1 184 ? -9.047 -4.894 -2.598 1.00 92.06 184 SER A N 1
ATOM 1435 C CA . SER A 1 184 ? -8.213 -5.533 -1.571 1.00 92.06 184 SER A CA 1
ATOM 1436 C C . SER A 1 184 ? -7.707 -4.529 -0.531 1.00 92.06 184 SER A C 1
ATOM 1438 O O . SER A 1 184 ? -7.577 -4.859 0.646 1.00 92.06 184 SER A O 1
ATOM 1440 N N . LEU A 1 185 ? -7.410 -3.299 -0.962 1.00 94.06 185 LEU A N 1
ATOM 1441 C CA . LEU A 1 185 ? -7.014 -2.204 -0.078 1.00 94.06 185 LEU A CA 1
ATOM 1442 C C . LEU A 1 185 ? -8.187 -1.734 0.787 1.00 94.06 185 LEU A C 1
ATOM 1444 O O . LEU A 1 185 ? -7.998 -1.498 1.977 1.00 94.06 185 LEU A O 1
ATOM 1448 N N . LEU A 1 186 ? -9.384 -1.635 0.206 1.00 93.38 186 LEU A N 1
ATOM 1449 C CA . LEU A 1 186 ? -10.591 -1.231 0.921 1.00 93.38 186 LEU A CA 1
ATOM 1450 C C . LEU A 1 186 ? -10.984 -2.260 1.984 1.00 93.38 186 LEU A C 1
ATOM 1452 O O . LEU A 1 186 ? -11.199 -1.903 3.135 1.00 93.38 186 LEU A O 1
ATOM 1456 N N . GLU A 1 187 ? -10.962 -3.550 1.648 1.00 92.81 187 GLU A N 1
ATOM 1457 C CA . GLU A 1 187 ? -11.220 -4.618 2.623 1.00 92.81 187 GLU A CA 1
ATOM 1458 C C . GLU A 1 187 ? -10.219 -4.587 3.792 1.00 92.81 187 GLU A C 1
ATOM 1460 O O . GLU A 1 187 ? -10.580 -4.856 4.939 1.00 92.81 187 GLU A O 1
ATOM 1465 N N . ALA A 1 188 ? -8.955 -4.239 3.526 1.00 90.94 188 ALA A N 1
ATOM 1466 C CA . ALA A 1 188 ? -7.957 -4.081 4.579 1.00 90.94 188 ALA A CA 1
ATOM 1467 C C . ALA A 1 188 ? -8.282 -2.904 5.516 1.00 90.94 188 ALA A C 1
ATOM 1469 O O . ALA A 1 188 ? -8.076 -3.018 6.730 1.00 90.94 188 ALA A O 1
ATOM 1470 N N . GLU A 1 189 ? -8.811 -1.806 4.971 1.00 92.50 189 GLU A N 1
ATOM 1471 C CA . GLU A 1 189 ? -9.301 -0.671 5.754 1.00 92.50 189 GLU A CA 1
ATOM 1472 C C . GLU A 1 189 ? -10.497 -1.059 6.616 1.00 92.50 189 GLU A C 1
ATOM 1474 O O . GLU A 1 189 ? -10.465 -0.880 7.834 1.00 92.50 189 GLU A O 1
ATOM 1479 N N . GLU A 1 190 ? -11.520 -1.653 6.005 1.00 93.44 190 GLU A N 1
ATOM 1480 C CA . GLU A 1 190 ? -12.741 -2.086 6.683 1.00 93.44 190 GLU A CA 1
ATOM 1481 C C . GLU A 1 190 ? -12.430 -3.068 7.817 1.00 93.44 190 GLU A C 1
ATOM 1483 O O . GLU A 1 190 ? -12.956 -2.934 8.925 1.00 93.44 190 GLU A O 1
ATOM 1488 N N . ALA A 1 191 ? -11.517 -4.017 7.585 1.00 90.50 191 ALA A N 1
ATOM 1489 C CA . ALA A 1 191 ? -11.066 -4.958 8.604 1.00 90.50 191 ALA A CA 1
ATOM 1490 C C . ALA A 1 191 ? -10.374 -4.247 9.777 1.00 90.50 191 ALA A C 1
ATOM 1492 O O . ALA A 1 191 ? -10.604 -4.591 10.942 1.00 90.50 191 ALA A O 1
ATOM 1493 N N . TRP A 1 192 ? -9.544 -3.237 9.499 1.00 89.94 192 TRP A N 1
ATOM 1494 C CA . TRP A 1 192 ? -8.904 -2.455 10.552 1.00 89.94 192 TRP A CA 1
ATOM 1495 C C . TRP A 1 192 ? -9.914 -1.604 11.325 1.00 89.94 192 TRP A C 1
ATOM 1497 O O . TRP A 1 192 ? -9.873 -1.604 12.556 1.00 89.94 192 TRP A O 1
ATOM 1507 N N . ILE A 1 193 ? -10.848 -0.938 10.643 1.00 89.62 193 ILE A N 1
ATOM 1508 C CA . ILE A 1 193 ? -11.915 -0.156 11.281 1.00 89.62 193 ILE A CA 1
ATOM 1509 C C . ILE A 1 193 ? -12.759 -1.067 12.174 1.00 89.62 193 ILE A C 1
ATOM 1511 O O . ILE A 1 193 ? -12.957 -0.767 13.350 1.00 89.62 193 ILE A O 1
ATOM 1515 N N . ALA A 1 194 ? -13.200 -2.221 11.672 1.00 91.00 194 ALA A N 1
ATOM 1516 C CA . ALA A 1 194 ? -13.991 -3.175 12.443 1.00 91.00 194 ALA A CA 1
ATOM 1517 C C . ALA A 1 194 ? -13.268 -3.644 13.718 1.00 91.00 194 ALA A C 1
ATOM 1519 O O . ALA A 1 194 ? -13.901 -3.765 14.771 1.00 91.00 194 ALA A O 1
ATOM 1520 N N . ALA A 1 195 ? -11.951 -3.858 13.637 1.00 87.31 195 ALA A N 1
ATOM 1521 C CA . ALA A 1 195 ? -11.130 -4.278 14.768 1.00 87.31 195 ALA A CA 1
ATOM 1522 C C . ALA A 1 195 ? -10.852 -3.154 15.785 1.00 87.31 195 ALA A C 1
ATOM 1524 O O . ALA A 1 195 ? -10.700 -3.443 16.971 1.00 87.31 195 ALA A O 1
ATOM 1525 N N . ASN A 1 196 ? -10.795 -1.888 15.351 1.00 85.69 196 ASN A N 1
ATOM 1526 C CA . ASN A 1 196 ? -10.316 -0.775 16.181 1.00 85.69 196 ASN A CA 1
ATOM 1527 C C . ASN A 1 196 ? -11.396 0.245 16.565 1.00 85.69 196 ASN A C 1
ATOM 1529 O O . ASN A 1 196 ? -11.163 1.021 17.482 1.00 85.69 196 ASN A O 1
ATOM 1533 N N . ARG A 1 197 ? -12.587 0.241 15.950 1.00 88.56 197 ARG A N 1
ATOM 1534 C CA . ARG A 1 197 ? -13.643 1.260 16.171 1.00 88.56 197 ARG A CA 1
ATOM 1535 C C . ARG A 1 197 ? -14.098 1.442 17.622 1.00 88.56 197 ARG A C 1
ATOM 1537 O O . ARG A 1 197 ? -14.658 2.474 17.963 1.00 88.56 197 ARG A O 1
ATOM 1544 N N . ASN A 1 198 ? -13.900 0.427 18.462 1.00 88.12 198 ASN A N 1
ATOM 1545 C CA . ASN A 1 198 ? -14.265 0.457 19.882 1.00 88.12 198 ASN A CA 1
ATOM 1546 C C . ASN A 1 198 ? -13.066 0.755 20.799 1.00 88.12 198 ASN A C 1
ATOM 1548 O O . ASN A 1 198 ? -13.218 0.747 22.021 1.00 88.12 198 ASN A O 1
ATOM 1552 N N . ALA A 1 199 ? -11.873 0.946 20.237 1.00 86.62 199 ALA A N 1
ATOM 1553 C CA . ALA A 1 199 ? -10.679 1.271 20.995 1.00 86.62 199 ALA A CA 1
ATOM 1554 C C . ALA A 1 199 ? -10.747 2.725 21.486 1.00 86.62 199 ALA A C 1
ATOM 1556 O O . ALA A 1 199 ? -11.261 3.608 20.799 1.00 86.62 199 ALA A O 1
ATOM 1557 N N . VAL A 1 200 ? -10.231 2.974 22.692 1.00 83.38 200 VAL A N 1
ATOM 1558 C CA . VAL A 1 200 ? -10.264 4.305 23.332 1.00 83.38 200 VAL A CA 1
ATOM 1559 C C . VAL A 1 200 ? -9.484 5.342 22.515 1.00 83.38 200 VAL A C 1
ATOM 1561 O O . VAL A 1 200 ? -9.830 6.519 22.506 1.00 83.38 200 VAL A O 1
ATOM 1564 N N . ASP A 1 201 ? -8.461 4.887 21.805 1.00 84.31 201 ASP A N 1
ATOM 1565 C CA . ASP A 1 201 ? -7.536 5.644 20.968 1.00 84.31 201 ASP A CA 1
ATOM 1566 C C . ASP A 1 201 ? -7.902 5.610 19.470 1.00 84.31 201 ASP A C 1
ATOM 1568 O O . ASP A 1 201 ? -7.131 6.085 18.645 1.00 84.31 201 ASP A O 1
ATOM 1572 N N . TYR A 1 202 ? -9.078 5.096 19.082 1.00 84.38 202 TYR A N 1
ATOM 1573 C CA . TYR A 1 202 ? -9.463 4.929 17.670 1.00 84.38 202 TYR A CA 1
ATOM 1574 C C . TYR A 1 202 ? -9.298 6.200 16.819 1.00 84.38 202 TYR A C 1
ATOM 1576 O O . TYR A 1 202 ? -8.680 6.157 15.756 1.00 84.38 202 TYR A O 1
ATOM 1584 N N . GLU A 1 203 ? -9.824 7.335 17.284 1.00 89.06 203 GLU A N 1
ATOM 1585 C CA . GLU A 1 203 ? -9.772 8.604 16.541 1.00 89.06 203 GLU A CA 1
ATOM 1586 C C . GLU A 1 203 ? -8.350 9.168 16.444 1.00 89.06 203 GLU A C 1
ATOM 1588 O O . GLU A 1 203 ? -7.949 9.701 15.406 1.00 89.06 203 GLU A O 1
ATOM 1593 N N . GLU A 1 204 ? -7.560 9.022 17.509 1.00 86.50 204 GLU A N 1
ATOM 1594 C CA . GLU A 1 204 ? -6.139 9.372 17.489 1.00 86.50 204 GLU A CA 1
ATOM 1595 C C . GLU A 1 204 ? -5.402 8.507 16.466 1.00 86.50 204 GLU A C 1
ATOM 1597 O O . GLU A 1 204 ? -4.632 9.009 15.642 1.00 86.50 204 GLU A O 1
ATOM 1602 N N . ASN A 1 205 ? -5.742 7.221 16.443 1.00 83.94 205 ASN A N 1
ATOM 1603 C CA . ASN A 1 205 ? -5.125 6.251 15.572 1.00 83.94 205 ASN A CA 1
ATOM 1604 C C . ASN A 1 205 ? -5.449 6.474 14.097 1.00 83.94 205 ASN A C 1
ATOM 1606 O O . ASN A 1 205 ? -4.559 6.477 13.239 1.00 83.94 205 ASN A O 1
ATOM 1610 N N . LYS A 1 206 ? -6.719 6.741 13.804 1.00 87.12 206 LYS A N 1
ATOM 1611 C CA . LYS A 1 206 ? -7.188 7.130 12.476 1.00 87.12 206 LYS A CA 1
ATOM 1612 C C . LYS A 1 206 ? -6.463 8.387 11.993 1.00 87.12 206 LYS A C 1
ATOM 1614 O O . LYS A 1 206 ? -5.939 8.410 10.879 1.00 87.12 206 LYS A O 1
ATOM 1619 N N . LYS A 1 207 ? -6.351 9.406 12.849 1.00 86.81 207 LYS A N 1
ATOM 1620 C CA . LYS A 1 207 ? -5.657 10.658 12.523 1.00 86.81 207 LYS A CA 1
ATOM 1621 C C . LYS A 1 207 ? -4.164 10.451 12.256 1.00 86.81 207 LYS A C 1
ATOM 1623 O O . LYS A 1 207 ? -3.633 11.049 11.320 1.00 86.81 207 LYS A O 1
ATOM 1628 N N . ALA A 1 208 ? -3.487 9.606 13.033 1.00 85.50 208 ALA A N 1
ATOM 1629 C CA . ALA A 1 208 ? -2.078 9.279 12.814 1.00 85.50 208 ALA A CA 1
ATOM 1630 C C . ALA A 1 208 ? -1.856 8.600 11.451 1.00 85.50 208 ALA A C 1
ATOM 1632 O O . ALA A 1 208 ? -0.936 8.964 10.716 1.00 85.50 208 ALA A O 1
ATOM 1633 N N . LEU A 1 209 ? -2.737 7.671 11.068 1.00 87.12 209 LEU A N 1
ATOM 1634 C CA . LEU A 1 209 ? -2.692 7.021 9.755 1.00 87.12 209 LEU A CA 1
ATOM 1635 C C . LEU A 1 209 ? -2.952 8.011 8.608 1.00 87.12 209 LEU A C 1
ATOM 1637 O O . LEU A 1 209 ? -2.247 7.974 7.603 1.00 87.12 209 LEU A O 1
ATOM 1641 N N . GLN A 1 210 ? -3.892 8.945 8.768 1.00 87.88 210 GLN A N 1
ATOM 1642 C CA . GLN A 1 210 ? -4.141 10.006 7.780 1.00 87.88 210 GLN A CA 1
ATOM 1643 C C . GLN A 1 210 ? -2.941 10.959 7.629 1.00 87.88 210 GLN A C 1
ATOM 1645 O O . GLN A 1 210 ? -2.585 11.359 6.520 1.00 87.88 210 GLN A O 1
ATOM 1650 N N . GLN A 1 211 ? -2.270 11.309 8.729 1.00 84.75 211 GLN A N 1
ATOM 1651 C CA . GLN A 1 211 ? -1.040 12.109 8.681 1.00 84.75 211 GLN A CA 1
ATOM 1652 C C . GLN A 1 211 ? 0.100 11.359 7.985 1.00 84.75 211 GLN A C 1
ATOM 1654 O O . GLN A 1 211 ? 0.852 11.951 7.208 1.00 84.75 211 GLN A O 1
ATOM 1659 N N . LEU A 1 212 ? 0.209 10.053 8.229 1.00 86.00 212 LEU A N 1
ATOM 1660 C CA . LEU A 1 212 ? 1.165 9.196 7.543 1.00 86.00 212 LEU A CA 1
ATOM 1661 C C . LEU A 1 212 ? 0.890 9.150 6.034 1.00 86.00 212 LEU A C 1
ATOM 1663 O O . LEU A 1 212 ? 1.820 9.324 5.246 1.00 86.00 212 LEU A O 1
ATOM 1667 N N . ALA A 1 213 ? -0.377 8.990 5.639 1.00 88.62 213 ALA A N 1
ATOM 1668 C CA . ALA A 1 213 ? -0.807 9.037 4.245 1.00 88.62 213 ALA A CA 1
ATOM 1669 C C . ALA A 1 213 ? -0.364 10.337 3.565 1.00 88.62 213 ALA A C 1
ATOM 1671 O O . ALA A 1 213 ? 0.272 10.303 2.513 1.00 88.62 213 ALA A O 1
ATOM 1672 N N . ALA A 1 214 ? -0.616 11.483 4.207 1.00 88.00 214 ALA A N 1
ATOM 1673 C CA . ALA A 1 214 ? -0.177 12.781 3.703 1.00 88.00 214 ALA A CA 1
ATOM 1674 C C . ALA A 1 214 ? 1.350 12.838 3.517 1.00 88.00 214 ALA A C 1
ATOM 1676 O O . ALA A 1 214 ? 1.833 13.350 2.506 1.00 88.00 214 ALA A O 1
ATOM 1677 N N . GLY A 1 215 ? 2.113 12.256 4.447 1.00 88.12 215 GLY A N 1
ATOM 1678 C CA . GLY A 1 215 ? 3.566 12.141 4.342 1.00 88.12 215 GLY A CA 1
ATOM 1679 C C . GLY A 1 215 ? 4.040 11.266 3.175 1.00 88.12 215 GLY A C 1
ATOM 1680 O O . GLY A 1 215 ? 5.026 11.615 2.520 1.00 88.12 215 GLY A O 1
ATOM 1681 N N . PHE A 1 216 ? 3.347 10.159 2.887 1.00 89.56 216 PHE A N 1
ATOM 1682 C CA . PHE A 1 216 ? 3.623 9.321 1.715 1.00 89.56 216 PHE A CA 1
ATOM 1683 C C . PHE A 1 216 ? 3.270 10.031 0.407 1.00 89.56 216 PHE A C 1
ATOM 1685 O O . PHE A 1 216 ? 4.056 9.982 -0.534 1.00 89.56 216 PHE A O 1
ATOM 1692 N N . VAL A 1 217 ? 2.140 10.739 0.351 1.00 89.31 217 VAL A N 1
ATOM 1693 C CA . VAL A 1 217 ? 1.728 11.523 -0.825 1.00 89.31 217 VAL A CA 1
ATOM 1694 C C . VAL A 1 217 ? 2.725 12.648 -1.116 1.00 89.31 217 VAL A C 1
ATOM 1696 O O . VAL A 1 217 ? 3.106 12.857 -2.268 1.00 89.31 21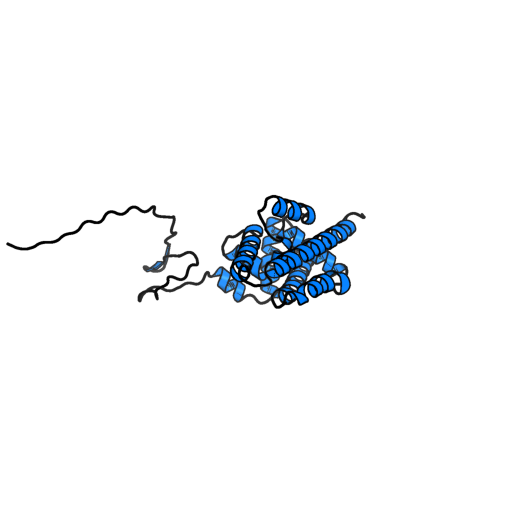7 VAL A O 1
ATOM 1699 N N . GLU A 1 218 ? 3.198 13.350 -0.085 1.00 89.81 218 GLU A N 1
ATOM 1700 C CA . GLU A 1 218 ? 4.243 14.370 -0.219 1.00 89.81 218 GLU A CA 1
ATOM 1701 C C . GLU A 1 218 ? 5.548 13.762 -0.755 1.00 89.81 218 GLU A C 1
ATOM 1703 O O . GLU A 1 218 ? 6.142 14.285 -1.699 1.00 89.81 218 GLU A O 1
ATOM 1708 N N . TRP A 1 219 ? 5.982 12.630 -0.190 1.00 89.31 219 TRP A N 1
ATOM 1709 C CA . TRP A 1 219 ? 7.156 11.910 -0.684 1.00 89.31 219 TRP A CA 1
ATOM 1710 C C . TRP A 1 219 ? 6.992 11.483 -2.148 1.00 89.31 219 TRP A C 1
ATOM 1712 O O . TRP A 1 219 ? 7.886 11.746 -2.950 1.00 89.31 219 TRP A O 1
ATOM 1722 N N . GLY A 1 220 ? 5.849 10.898 -2.515 1.00 86.88 220 GLY A N 1
ATOM 1723 C CA . GLY A 1 220 ? 5.555 10.482 -3.886 1.00 86.88 220 GLY A CA 1
ATOM 1724 C C . GLY A 1 220 ? 5.555 11.659 -4.859 1.00 86.88 220 GLY A C 1
ATOM 1725 O O . GLY A 1 220 ? 6.115 11.563 -5.947 1.00 86.88 220 GLY A O 1
ATOM 1726 N N . THR A 1 221 ? 5.031 12.810 -4.432 1.00 86.56 221 THR A N 1
ATOM 1727 C CA . THR A 1 221 ? 5.075 14.050 -5.219 1.00 86.56 221 THR A CA 1
ATOM 1728 C C . THR A 1 221 ? 6.522 14.471 -5.487 1.00 86.56 221 THR A C 1
ATOM 1730 O O . THR A 1 221 ? 6.891 14.716 -6.636 1.00 86.56 221 THR A O 1
ATOM 1733 N N . ASN A 1 222 ? 7.373 14.475 -4.458 1.00 83.75 222 ASN A N 1
ATOM 1734 C CA . ASN A 1 222 ? 8.794 14.805 -4.606 1.00 83.75 222 ASN A CA 1
ATOM 1735 C C . ASN A 1 222 ? 9.538 13.794 -5.492 1.00 83.75 222 ASN A C 1
ATOM 1737 O O . ASN A 1 222 ? 10.339 14.195 -6.335 1.00 83.75 222 ASN A O 1
ATOM 1741 N N . ALA A 1 223 ? 9.249 12.498 -5.340 1.00 79.38 223 ALA A N 1
ATOM 1742 C CA . ALA A 1 223 ? 9.833 11.440 -6.160 1.00 79.38 223 ALA A CA 1
ATOM 1743 C C . ALA A 1 223 ? 9.435 11.588 -7.636 1.00 79.38 223 ALA A C 1
ATOM 1745 O O . ALA A 1 223 ? 10.294 11.486 -8.504 1.00 79.38 223 ALA A O 1
ATOM 1746 N N . SER A 1 224 ? 8.171 11.919 -7.926 1.00 77.44 224 SER A N 1
ATOM 1747 C CA . SER A 1 224 ? 7.691 12.163 -9.295 1.00 77.44 224 SER A CA 1
ATOM 1748 C C . SER A 1 224 ? 8.414 13.332 -9.985 1.00 77.44 224 SER A C 1
ATOM 1750 O O . SER A 1 224 ? 8.715 13.267 -11.177 1.00 77.44 224 SER A O 1
ATOM 1752 N N . GLY A 1 225 ? 8.781 14.370 -9.222 1.00 69.06 225 GLY A N 1
ATOM 1753 C CA . GLY A 1 225 ? 9.563 15.507 -9.711 1.00 69.06 225 GLY A CA 1
ATOM 1754 C C . GLY A 1 225 ? 10.955 15.125 -10.224 1.00 69.06 225 GLY A C 1
ATOM 1755 O O . GLY A 1 225 ? 11.461 15.778 -11.133 1.00 69.06 225 GLY A O 1
ATOM 1756 N N . LEU A 1 226 ? 11.549 14.039 -9.714 1.00 65.38 226 LEU A N 1
ATOM 1757 C CA . LEU A 1 226 ? 12.846 13.531 -10.180 1.00 65.38 226 LEU A CA 1
ATOM 1758 C C . LEU A 1 226 ? 12.768 12.881 -11.570 1.00 65.38 226 LEU A C 1
ATOM 1760 O O . LEU A 1 226 ? 13.778 12.831 -12.261 1.00 65.38 226 LEU A O 1
ATOM 1764 N N . PHE A 1 227 ? 11.585 12.430 -11.997 1.00 57.78 227 PHE A N 1
ATOM 1765 C CA . PHE A 1 227 ? 11.353 11.873 -13.336 1.00 57.78 227 PHE A CA 1
ATOM 1766 C C . PHE A 1 227 ? 11.013 12.939 -14.389 1.00 57.78 227 PHE A C 1
ATOM 1768 O O . PHE A 1 227 ? 10.957 12.627 -15.572 1.00 57.78 227 PHE A O 1
ATOM 1775 N N . SER A 1 228 ? 10.745 14.185 -13.977 1.00 45.97 228 SER A N 1
ATOM 1776 C CA . SER A 1 228 ? 10.307 15.271 -14.874 1.00 45.97 228 SER A CA 1
ATOM 1777 C C . SER A 1 228 ? 11.448 16.195 -15.327 1.00 45.97 228 SER A C 1
ATOM 1779 O O . SER A 1 228 ? 11.192 17.215 -15.964 1.00 45.97 228 SER A O 1
ATOM 1781 N N . VAL A 1 229 ? 12.695 15.869 -14.973 1.00 36.78 229 VAL A N 1
ATOM 1782 C CA . VAL A 1 229 ? 13.903 16.602 -15.380 1.00 36.78 229 VAL A CA 1
ATOM 1783 C C . VAL A 1 229 ? 14.691 15.741 -16.372 1.00 36.78 229 VAL A C 1
ATOM 1785 O O . VAL A 1 229 ? 15.773 15.256 -16.060 1.00 36.78 229 VAL A O 1
ATOM 1788 N N . GLU A 1 230 ? 14.121 15.538 -17.559 1.00 35.47 230 GLU A N 1
ATOM 1789 C CA . GLU A 1 230 ? 14.830 15.115 -18.778 1.00 35.47 230 GLU A CA 1
ATOM 1790 C C . GLU A 1 230 ? 14.427 16.020 -19.947 1.00 35.47 230 GLU A C 1
ATOM 1792 O O . GLU A 1 230 ? 13.213 16.297 -20.097 1.00 35.47 230 GLU A O 1
#

Radius of gyration: 22.84 Å; chains: 1; bounding box: 76×65×45 Å

Organism: NCBI:txid119927

Secondary structure (DSSP, 8-state):
--------------------EEETTEEE----SPPPSSPPPTT------HHHHHHHHS-HHHHHHHHHHHHHHHHT--TTS-HHHHHHHHHHHHHHHHHHHHHT--GGGHHHHHHHHHHTS-HHHHHHHHHHHHHHTT-S-HHHHHHHHHHTTS-SS-HHHHHHHHHHHHHHHHHHTT--HHHHHHHHHHHHHHHHTTSTTHHHHHHHHHHHHHHHHHHHHHHHHHTS--

Sequence (230 aa):
MSHLKETQTTDDTSQEDCCVQFVSGKKVIILPNDPPSNKPEHGYILVSDPMAAAVDNLGVSGLLIHYASILAVETKVDLHTGPQWDALVEGLDTLRICSELFSNATIDDLPKVLGYIKYKLSPQHQVTLFIALSAIFKTTDWMRFERQVVEKEEFEISAVVWAFKIGPRGLTLGRSKGKKELESLLEAEEAWIAANRNAVDYEENKKALQQLAAGFVEWGTNASGLFSVE

Foldseek 3Di:
DDDDDDDDDDDDDDDDDFPWDDDPNDIATDDPPDDPPDDDDPPDDDDDLVQLVVLVVDDPLRLLLVLLQVLCVVLVPDNPDDPLSVLLSLLLVLLVVLQVQQQPDDLVSLVVSLCCLPPVDDLSNNLSVLSNVCSLCVHNLVLVVQVVCVVVVVALATLVLLCSNCGSSQQSSCVSVVHRSSRSSSVSRVVVCVVPVPPPCSVVSSVSSNVSRVSVSVSSVVSSVVVVPD